Protein AF-V4ASG9-F1 (afdb_monomer_lite)

Organism: Lottia gigantea (NCBI:txid225164)

Structure (mmCIF, N/CA/C/O backbone):
data_AF-V4ASG9-F1
#
_entry.id   AF-V4ASG9-F1
#
loop_
_atom_site.group_PDB
_atom_site.id
_atom_site.type_symbol
_atom_site.label_atom_id
_atom_site.label_alt_id
_atom_site.label_comp_id
_atom_site.label_asym_id
_atom_site.label_entity_id
_atom_site.label_seq_id
_atom_site.pdbx_PDB_ins_code
_atom_site.Cartn_x
_atom_site.Cartn_y
_atom_site.Cartn_z
_atom_site.occupancy
_atom_site.B_iso_or_equiv
_atom_site.auth_seq_id
_atom_site.auth_comp_id
_atom_site.auth_asym_id
_atom_site.auth_atom_id
_atom_site.pdbx_PDB_model_num
ATOM 1 N N . ARG A 1 1 ? 18.554 0.288 -9.897 1.00 58.31 1 ARG A N 1
ATOM 2 C CA . ARG A 1 1 ? 19.518 -0.441 -9.023 1.00 58.31 1 ARG A CA 1
ATOM 3 C C . ARG A 1 1 ? 18.843 -1.152 -7.843 1.00 58.31 1 ARG A C 1
ATOM 5 O O . ARG A 1 1 ? 19.072 -2.338 -7.706 1.00 58.31 1 ARG A O 1
ATOM 12 N N . ASN A 1 2 ? 18.015 -0.491 -7.020 1.00 84.75 2 ASN A N 1
ATOM 13 C CA . ASN A 1 2 ? 17.352 -1.141 -5.870 1.00 84.75 2 ASN A CA 1
ATOM 14 C C . ASN A 1 2 ? 16.315 -2.218 -6.289 1.00 84.75 2 ASN A C 1
ATOM 16 O O . ASN A 1 2 ? 16.311 -3.306 -5.723 1.00 84.75 2 ASN A O 1
ATOM 20 N N . LEU A 1 3 ? 15.540 -1.966 -7.356 1.00 89.62 3 LEU A N 1
ATOM 21 C CA . LEU A 1 3 ? 14.526 -2.897 -7.883 1.00 89.62 3 LEU A CA 1
ATOM 22 C C . LEU A 1 3 ? 15.069 -4.309 -8.165 1.00 89.62 3 LEU A C 1
ATOM 24 O O . LEU A 1 3 ? 14.510 -5.276 -7.663 1.00 89.62 3 LEU A O 1
ATOM 28 N N . PHE A 1 4 ? 16.180 -4.422 -8.905 1.00 92.75 4 PHE A N 1
ATOM 29 C CA . PHE A 1 4 ? 16.791 -5.713 -9.251 1.00 92.75 4 PHE A CA 1
ATOM 30 C C . PHE A 1 4 ? 17.085 -6.569 -8.013 1.00 92.75 4 PHE A C 1
ATOM 32 O O . PHE A 1 4 ? 16.718 -7.738 -7.971 1.00 92.75 4 PHE A O 1
ATOM 39 N N . PHE A 1 5 ? 17.711 -5.980 -6.988 1.00 91.81 5 PHE A N 1
ATOM 40 C CA . PHE A 1 5 ? 18.056 -6.715 -5.771 1.00 91.81 5 PHE A CA 1
ATOM 41 C C . PHE A 1 5 ? 16.807 -7.158 -5.007 1.00 91.81 5 PHE A C 1
ATOM 43 O O . PHE A 1 5 ? 16.760 -8.300 -4.560 1.00 91.81 5 PHE A O 1
ATOM 50 N N . ARG A 1 6 ? 15.778 -6.304 -4.913 1.00 92.44 6 ARG A N 1
ATOM 51 C CA . ARG A 1 6 ? 14.501 -6.663 -4.273 1.00 92.44 6 ARG A CA 1
ATOM 52 C C . ARG A 1 6 ? 13.807 -7.818 -4.978 1.00 92.44 6 ARG A C 1
ATOM 54 O O . ARG A 1 6 ? 13.429 -8.782 -4.321 1.00 92.44 6 ARG A O 1
ATOM 61 N N . VAL A 1 7 ? 13.697 -7.741 -6.303 1.00 94.44 7 VAL A N 1
ATOM 62 C CA . VAL A 1 7 ? 13.113 -8.808 -7.123 1.00 94.44 7 VAL A CA 1
ATOM 63 C C . VAL A 1 7 ? 13.909 -10.097 -6.954 1.00 94.44 7 VAL A C 1
ATOM 65 O O . VAL A 1 7 ? 13.324 -11.113 -6.604 1.00 94.44 7 VAL A O 1
ATOM 68 N N . SER A 1 8 ? 15.236 -10.048 -7.107 1.00 93.50 8 SER A N 1
ATOM 69 C CA . SER A 1 8 ? 16.104 -11.221 -6.960 1.00 93.50 8 SER A CA 1
ATOM 70 C C . SER A 1 8 ? 16.001 -11.871 -5.581 1.00 93.50 8 SER A C 1
ATOM 72 O O . SER A 1 8 ? 16.079 -13.089 -5.483 1.00 93.50 8 SER A O 1
ATOM 74 N N . HIS A 1 9 ? 15.874 -11.086 -4.513 1.00 92.31 9 HIS A N 1
ATOM 75 C CA . HIS A 1 9 ? 15.770 -11.632 -3.164 1.00 92.31 9 HIS A CA 1
ATOM 76 C C . HIS A 1 9 ? 14.427 -12.325 -2.942 1.00 92.31 9 HIS A C 1
ATOM 78 O O . HIS A 1 9 ? 14.388 -13.457 -2.474 1.00 92.31 9 HIS A O 1
ATOM 84 N N . LEU A 1 10 ? 13.328 -11.682 -3.338 1.00 94.06 10 LEU A N 1
ATOM 85 C CA . LEU A 1 10 ? 11.989 -12.258 -3.222 1.00 94.06 10 LEU A CA 1
ATOM 86 C C . LEU A 1 10 ? 11.842 -13.531 -4.069 1.00 94.06 10 LEU A C 1
ATOM 88 O O . LEU A 1 10 ? 11.297 -14.523 -3.592 1.00 94.06 10 LEU A O 1
ATOM 92 N N . THR A 1 11 ? 12.389 -13.552 -5.287 1.00 94.56 11 THR A N 1
ATOM 93 C CA . THR A 1 11 ? 12.350 -14.753 -6.134 1.00 94.56 11 THR A CA 1
ATOM 94 C C . THR A 1 11 ? 13.228 -15.881 -5.593 1.00 94.56 11 THR A C 1
ATOM 96 O O . THR A 1 11 ? 12.824 -17.039 -5.667 1.00 94.56 11 THR A O 1
ATOM 99 N N . GLN A 1 12 ? 14.380 -15.576 -4.981 1.00 92.94 12 GLN A N 1
ATOM 100 C CA . GLN A 1 12 ? 15.202 -16.567 -4.266 1.00 92.94 12 GLN A CA 1
ATOM 101 C C . GLN A 1 12 ? 14.476 -17.177 -3.060 1.00 92.94 12 GLN A C 1
ATOM 103 O O . GLN A 1 12 ? 14.711 -18.339 -2.738 1.00 92.94 12 GLN A O 1
ATOM 108 N N . LEU A 1 13 ? 13.573 -16.425 -2.426 1.00 92.38 13 LEU A N 1
ATOM 109 C CA . LEU A 1 13 ? 12.684 -16.922 -1.371 1.00 92.38 13 LEU A CA 1
ATOM 110 C C . LEU A 1 13 ? 11.477 -17.712 -1.915 1.00 92.38 13 LEU A C 1
ATOM 112 O O . LEU A 1 13 ? 10.643 -18.165 -1.137 1.00 92.38 13 LEU A O 1
ATOM 116 N N . GLY A 1 14 ? 11.362 -17.886 -3.237 1.00 94.56 14 GLY A N 1
ATOM 117 C CA . GLY A 1 14 ? 10.255 -18.602 -3.876 1.00 94.56 14 GLY A CA 1
ATOM 118 C C . GLY A 1 14 ? 8.974 -17.779 -4.036 1.00 94.56 14 GLY A C 1
ATOM 119 O O . GLY A 1 14 ? 7.943 -18.332 -4.423 1.00 94.56 14 GLY A O 1
ATOM 120 N N . VAL A 1 15 ? 9.018 -16.468 -3.775 1.00 95.50 15 VAL A N 1
ATOM 121 C CA . VAL A 1 15 ? 7.867 -15.575 -3.953 1.00 95.50 15 VAL A CA 1
ATOM 122 C C . VAL A 1 15 ? 7.622 -15.350 -5.443 1.00 95.50 15 VAL A C 1
ATOM 124 O O 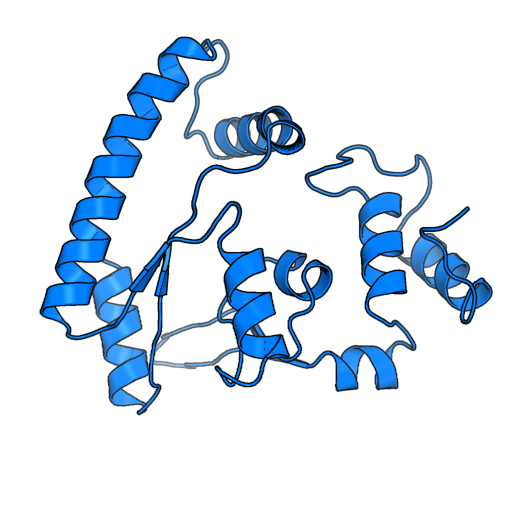. VAL A 1 15 ? 8.516 -14.940 -6.187 1.00 95.50 15 VAL A O 1
ATOM 127 N N . LYS A 1 16 ? 6.384 -15.585 -5.882 1.00 96.81 16 LYS A N 1
ATOM 128 C CA . LYS A 1 16 ? 5.933 -15.269 -7.241 1.00 96.81 16 LYS A CA 1
ATOM 129 C C . LYS A 1 16 ? 5.448 -13.826 -7.275 1.00 96.81 16 LYS A C 1
ATOM 131 O O . LYS A 1 16 ? 4.526 -13.467 -6.552 1.00 96.81 16 LYS A O 1
ATOM 136 N N . LEU A 1 17 ? 6.085 -13.003 -8.099 1.00 97.12 17 LEU A N 1
ATOM 137 C CA . LEU A 1 17 ? 5.809 -11.571 -8.165 1.00 97.12 17 LEU A CA 1
ATOM 138 C C . LEU A 1 17 ? 4.961 -11.236 -9.388 1.00 97.12 17 LEU A C 1
ATOM 140 O O . LEU A 1 17 ? 5.190 -11.766 -10.471 1.00 97.12 17 LEU A O 1
ATOM 144 N N . VAL A 1 18 ? 4.044 -10.291 -9.208 1.00 96.94 18 VAL A N 1
ATOM 145 C CA . VAL A 1 18 ? 3.417 -9.529 -10.286 1.00 96.94 18 VAL A CA 1
ATOM 146 C C . VAL A 1 18 ? 3.539 -8.052 -9.938 1.00 96.94 18 VAL A C 1
ATOM 148 O O . VAL A 1 18 ? 3.214 -7.643 -8.825 1.00 96.94 18 VAL A O 1
ATOM 151 N N . PHE A 1 19 ? 4.057 -7.253 -10.866 1.00 96.62 19 PHE A N 1
ATOM 152 C CA . PHE A 1 19 ? 4.169 -5.810 -10.676 1.00 96.62 19 PHE A CA 1
ATOM 153 C C . PHE A 1 19 ? 2.946 -5.101 -11.243 1.00 96.62 19 PHE A C 1
ATOM 155 O O . PHE A 1 19 ? 2.479 -5.413 -12.336 1.00 96.62 19 PHE A O 1
ATOM 162 N N . VAL A 1 20 ? 2.458 -4.100 -10.522 1.00 95.31 20 VAL A N 1
ATOM 163 C CA . VAL A 1 20 ? 1.439 -3.184 -11.027 1.00 95.31 20 VAL A CA 1
ATOM 164 C C . VAL A 1 20 ? 2.099 -1.842 -11.291 1.00 95.31 20 VAL A C 1
ATOM 166 O O . VAL A 1 20 ? 2.676 -1.227 -10.397 1.00 95.31 20 VAL A O 1
ATOM 169 N N . ILE A 1 21 ? 2.019 -1.398 -12.537 1.00 91.62 21 ILE A N 1
ATOM 170 C CA . ILE A 1 21 ? 2.472 -0.087 -12.972 1.00 91.62 21 ILE A CA 1
ATOM 171 C C . ILE A 1 21 ? 1.310 0.888 -12.823 1.00 91.62 21 ILE A C 1
ATOM 173 O O . ILE A 1 21 ? 0.202 0.627 -13.302 1.00 91.62 21 ILE A O 1
ATOM 177 N N . GLU A 1 22 ? 1.582 2.005 -12.153 1.00 86.00 22 GLU A N 1
ATOM 178 C CA . GLU A 1 22 ? 0.625 3.092 -11.970 1.00 86.00 22 GLU A CA 1
ATOM 179 C C . GLU A 1 22 ? 0.169 3.642 -13.329 1.00 86.00 22 GLU A C 1
ATOM 181 O O . GLU A 1 22 ? 0.978 3.887 -14.231 1.00 86.00 22 GLU A O 1
ATOM 186 N N . GLY A 1 23 ? -1.142 3.810 -13.474 1.00 83.00 23 GLY A N 1
ATOM 187 C CA . GLY A 1 23 ? -1.769 4.438 -14.626 1.00 83.00 23 GLY A CA 1
ATOM 188 C C . GLY A 1 23 ? -1.922 5.946 -14.444 1.00 83.00 23 GLY A C 1
ATOM 189 O O . GLY A 1 23 ? -1.137 6.620 -13.775 1.00 83.00 23 GLY A O 1
ATOM 190 N N . GLU A 1 24 ? -2.954 6.517 -15.063 1.00 75.88 24 GLU A N 1
ATOM 191 C CA . GLU A 1 24 ? -3.265 7.931 -14.874 1.00 75.88 24 GLU A CA 1
ATOM 192 C C . GLU A 1 24 ? -4.096 8.142 -13.604 1.00 75.88 24 GLU A C 1
ATOM 194 O O . GLU A 1 24 ? -5.271 7.786 -13.552 1.00 75.88 24 GLU A O 1
ATOM 199 N N . ALA A 1 25 ? -3.469 8.717 -12.574 1.00 69.56 25 ALA A N 1
ATOM 200 C CA . ALA A 1 25 ? -4.131 9.042 -11.314 1.00 69.56 25 ALA A CA 1
ATOM 201 C C . ALA A 1 25 ? -5.322 10.016 -11.496 1.00 69.56 25 ALA A C 1
ATOM 203 O O . ALA A 1 25 ? -5.233 10.917 -12.343 1.00 69.56 25 ALA A O 1
ATOM 204 N N . PRO A 1 26 ? -6.386 9.897 -10.672 1.00 71.94 26 PRO A N 1
ATOM 205 C CA . PRO A 1 26 ? -7.569 10.757 -10.743 1.00 71.94 26 PRO A CA 1
ATOM 206 C C . PRO A 1 26 ? -7.252 12.250 -10.594 1.00 71.94 26 PRO A C 1
ATOM 208 O O . PRO A 1 26 ? -6.386 12.636 -9.804 1.00 71.94 26 PRO A O 1
ATOM 211 N N . GLU A 1 27 ? -8.014 13.105 -11.286 1.00 70.88 27 GLU A N 1
ATOM 212 C CA . GLU A 1 27 ? -7.797 14.564 -11.280 1.00 70.88 27 GLU A CA 1
ATOM 213 C C . GLU A 1 27 ? -7.855 15.165 -9.868 1.00 70.88 27 GLU A C 1
ATOM 215 O O . GLU A 1 27 ? -7.052 16.029 -9.516 1.00 70.88 27 GLU A O 1
ATOM 220 N N . LEU A 1 28 ? -8.757 14.635 -9.035 1.00 71.75 28 LEU A N 1
ATOM 221 C CA . LEU A 1 28 ? -8.977 15.043 -7.644 1.00 71.75 28 LEU A CA 1
ATOM 222 C C . LEU A 1 28 ? -7.710 14.951 -6.776 1.00 71.75 28 LEU A C 1
ATOM 224 O O . LEU A 1 28 ? -7.594 15.677 -5.794 1.00 71.75 28 LEU A O 1
ATOM 228 N N . LYS A 1 29 ? -6.748 14.094 -7.143 1.00 71.44 29 LYS A N 1
ATOM 229 C CA . LYS A 1 29 ? -5.526 13.840 -6.365 1.00 71.44 29 LYS A CA 1
ATOM 230 C C . LYS A 1 29 ? -4.330 14.683 -6.821 1.00 71.44 29 LYS A C 1
ATOM 232 O O . LYS A 1 29 ? -3.291 14.710 -6.155 1.00 71.44 29 LYS A O 1
ATOM 237 N N . TRP A 1 30 ? -4.434 15.384 -7.955 1.00 69.81 30 TRP A N 1
ATOM 238 C CA . TRP A 1 30 ? -3.289 16.079 -8.552 1.00 69.81 30 TRP A CA 1
ATOM 239 C C . TRP A 1 30 ? -2.678 17.142 -7.640 1.00 69.81 30 TRP A C 1
ATOM 241 O O . TRP A 1 30 ? -1.451 17.220 -7.550 1.00 69.81 30 TRP A O 1
ATOM 251 N N . GLU A 1 31 ? -3.496 17.939 -6.952 1.00 68.75 31 GLU A N 1
ATOM 252 C CA . GLU A 1 31 ? -2.994 18.997 -6.068 1.00 68.75 31 GLU A CA 1
ATOM 253 C C . GLU A 1 31 ? -2.216 18.452 -4.866 1.00 68.75 31 GLU A C 1
ATOM 255 O O . GLU A 1 31 ? -1.185 19.012 -4.485 1.00 68.75 31 GLU A O 1
ATOM 260 N N . GLU A 1 32 ? -2.674 17.352 -4.273 1.00 70.88 32 GLU A N 1
ATOM 261 C CA . GLU A 1 32 ? -2.025 16.785 -3.092 1.00 70.88 32 GLU A CA 1
ATOM 262 C C . GLU A 1 32 ? -0.741 16.039 -3.465 1.00 70.88 32 GLU A C 1
ATOM 264 O O . GLU A 1 32 ? 0.315 16.269 -2.866 1.00 70.88 32 GLU A O 1
ATOM 269 N N . MET A 1 33 ? -0.765 15.250 -4.546 1.00 67.38 33 MET A N 1
ATOM 270 C CA . MET A 1 33 ? 0.458 14.660 -5.106 1.00 67.38 33 MET A CA 1
ATOM 271 C C . MET A 1 33 ? 1.503 15.726 -5.440 1.00 67.38 33 MET A C 1
ATOM 273 O O . MET A 1 33 ? 2.704 15.512 -5.259 1.00 67.38 33 MET A O 1
ATOM 277 N N . TRP A 1 34 ? 1.053 16.886 -5.913 1.00 69.81 34 TRP A N 1
ATOM 278 C CA . TRP A 1 34 ? 1.908 18.022 -6.207 1.00 69.81 34 TRP A CA 1
ATOM 279 C C . TRP A 1 34 ? 2.573 18.596 -4.956 1.00 69.81 34 TRP A C 1
ATOM 281 O O . TRP A 1 34 ? 3.799 18.749 -4.939 1.00 69.81 34 TRP A O 1
ATOM 291 N N . ARG A 1 35 ? 1.804 18.857 -3.889 1.00 70.94 35 ARG A N 1
ATOM 292 C CA . ARG A 1 35 ? 2.359 19.314 -2.603 1.00 70.94 35 ARG A CA 1
ATOM 293 C C . ARG A 1 35 ? 3.378 18.319 -2.054 1.00 70.94 35 ARG A C 1
ATOM 295 O O . ARG A 1 35 ? 4.471 18.722 -1.657 1.00 70.94 35 ARG A O 1
ATOM 302 N N . ARG A 1 36 ? 3.081 17.018 -2.115 1.00 68.75 36 ARG A N 1
ATOM 303 C CA . ARG A 1 36 ? 3.995 15.953 -1.668 1.00 68.75 36 ARG A CA 1
ATOM 304 C C . ARG A 1 36 ? 5.282 15.903 -2.486 1.00 68.75 36 ARG A C 1
ATOM 306 O O . ARG A 1 36 ? 6.368 15.782 -1.921 1.00 68.75 36 ARG A O 1
ATOM 313 N N . GLN A 1 37 ? 5.200 16.037 -3.809 1.00 66.44 37 GLN A N 1
ATOM 314 C CA . GLN A 1 37 ? 6.387 16.081 -4.670 1.00 66.44 37 GLN A CA 1
ATOM 315 C C . GLN A 1 37 ? 7.241 17.337 -4.440 1.00 66.44 37 GLN A C 1
ATOM 317 O O . GLN A 1 37 ? 8.466 17.262 -4.564 1.00 66.44 37 GLN A O 1
ATOM 322 N N . GLN A 1 38 ? 6.629 18.469 -4.077 1.00 65.94 38 GLN A N 1
ATOM 323 C CA . GLN A 1 38 ? 7.367 19.658 -3.640 1.00 65.94 38 GLN A CA 1
ATOM 324 C C . GLN A 1 38 ? 8.067 19.435 -2.299 1.00 65.94 38 GLN A C 1
ATOM 326 O O . GLN A 1 38 ? 9.254 19.729 -2.186 1.00 65.94 38 GLN A O 1
ATOM 331 N N . ALA A 1 39 ? 7.375 18.852 -1.315 1.00 63.75 39 ALA A N 1
ATOM 332 C CA . ALA A 1 39 ? 7.956 18.520 -0.013 1.00 63.75 39 ALA A CA 1
ATOM 333 C C . ALA A 1 39 ? 9.129 17.528 -0.134 1.00 63.75 39 ALA A C 1
ATOM 335 O O . ALA A 1 39 ? 10.125 17.648 0.575 1.00 63.75 39 ALA A O 1
ATOM 336 N N . ARG A 1 40 ? 9.056 16.592 -1.092 1.00 62.91 40 ARG A N 1
ATOM 337 C CA . ARG A 1 40 ? 10.147 15.661 -1.441 1.00 62.91 40 ARG A CA 1
ATOM 338 C C . ARG A 1 40 ? 11.266 16.303 -2.280 1.00 62.91 40 ARG A C 1
ATOM 340 O O . ARG A 1 40 ? 12.207 15.613 -2.658 1.00 62.91 40 ARG A O 1
ATOM 347 N N . GLY A 1 41 ? 11.167 17.590 -2.625 1.00 59.56 41 GLY A N 1
ATOM 348 C CA . GLY A 1 41 ? 12.157 18.318 -3.430 1.00 59.56 41 GLY A CA 1
ATOM 349 C C . GLY A 1 41 ? 12.219 17.912 -4.910 1.00 59.56 41 GLY A C 1
ATOM 350 O O . GLY A 1 41 ? 13.080 18.387 -5.651 1.00 59.56 41 GLY A O 1
ATOM 351 N N . ILE A 1 42 ? 11.301 17.057 -5.371 1.00 61.00 42 ILE A N 1
ATOM 352 C CA . ILE A 1 42 ? 11.223 16.573 -6.760 1.00 61.00 42 ILE A CA 1
ATOM 353 C C . ILE A 1 42 ? 10.736 17.702 -7.687 1.00 61.00 42 ILE A C 1
ATOM 355 O O . ILE A 1 42 ? 11.146 17.818 -8.853 1.00 61.00 42 ILE A O 1
ATOM 359 N N . VAL A 1 43 ? 9.887 18.580 -7.154 1.00 58.75 43 VAL A N 1
ATOM 360 C CA . VAL A 1 43 ? 9.305 19.737 -7.837 1.00 58.75 43 VAL A CA 1
ATOM 361 C C . VAL A 1 43 ? 9.736 21.016 -7.120 1.00 58.75 43 VAL A C 1
ATOM 363 O O . VAL A 1 43 ? 9.589 21.132 -5.910 1.00 58.75 43 VAL A O 1
ATOM 366 N N . LYS A 1 44 ? 10.260 22.001 -7.864 1.00 60.97 44 LYS A N 1
ATOM 367 C CA . LYS A 1 44 ? 10.654 23.296 -7.289 1.00 60.97 44 LYS A CA 1
ATOM 368 C C . LYS A 1 44 ? 9.424 24.196 -7.065 1.00 60.97 44 LYS A C 1
ATOM 370 O O . LYS A 1 44 ? 8.508 24.156 -7.898 1.00 60.97 44 LYS A O 1
ATOM 375 N N . PRO A 1 45 ? 9.419 25.056 -6.028 1.00 53.03 45 PRO A N 1
ATOM 376 C CA . PRO A 1 45 ? 8.388 26.080 -5.859 1.00 53.03 45 PRO A CA 1
ATOM 377 C C . PRO A 1 45 ? 8.312 26.968 -7.113 1.00 53.03 45 PRO A C 1
ATOM 379 O O . PRO A 1 45 ? 9.342 27.428 -7.602 1.00 53.03 45 PRO A O 1
ATOM 382 N N . GLY A 1 46 ? 7.113 27.163 -7.672 1.00 57.81 46 GLY A N 1
ATOM 383 C CA . GLY A 1 46 ? 6.893 27.976 -8.882 1.00 57.81 46 GLY A CA 1
ATOM 384 C C . GLY A 1 46 ? 6.915 27.220 -10.220 1.00 57.81 46 GLY A C 1
ATOM 385 O O . GLY A 1 46 ? 6.786 27.834 -11.278 1.00 57.81 46 GLY A O 1
ATOM 386 N N . THR A 1 47 ? 7.045 25.890 -10.214 1.00 56.47 47 THR A N 1
ATOM 387 C CA . THR A 1 47 ? 6.951 25.087 -11.446 1.00 56.47 47 THR A CA 1
ATOM 388 C C . THR A 1 47 ? 5.487 25.038 -11.929 1.00 56.47 47 THR A C 1
ATOM 390 O O . THR A 1 47 ? 4.610 24.636 -11.179 1.00 56.47 47 THR A O 1
ATOM 393 N N . THR A 1 48 ? 5.176 25.446 -13.163 1.00 54.66 48 THR A N 1
ATOM 394 C CA . THR A 1 48 ? 3.793 25.412 -13.694 1.00 54.66 48 THR A CA 1
ATOM 395 C C . THR A 1 48 ? 3.361 23.998 -14.108 1.00 54.66 48 THR A C 1
ATOM 397 O O . THR A 1 48 ? 4.197 23.202 -14.536 1.00 54.66 48 THR A O 1
ATOM 400 N N . PHE A 1 49 ? 2.053 23.695 -14.078 1.00 52.00 49 PHE A N 1
ATOM 401 C CA . PHE A 1 49 ? 1.460 22.392 -14.462 1.00 52.00 49 PHE A CA 1
ATOM 402 C C . PHE A 1 49 ? 1.968 21.859 -15.828 1.00 52.00 49 PHE A C 1
ATOM 404 O O . PHE A 1 49 ? 2.196 20.664 -16.017 1.00 52.00 49 PHE A O 1
ATOM 411 N N . ARG A 1 50 ? 2.257 22.762 -16.780 1.00 46.56 50 ARG A N 1
ATOM 412 C CA . ARG A 1 50 ? 2.846 22.449 -18.101 1.00 46.56 50 ARG A CA 1
ATOM 413 C C . ARG A 1 50 ? 4.270 21.876 -18.034 1.00 46.56 50 ARG A C 1
ATOM 415 O O . ARG A 1 50 ? 4.615 21.016 -18.839 1.00 46.56 50 ARG A O 1
ATOM 422 N N . HIS A 1 51 ? 5.091 22.314 -17.081 1.00 48.22 51 HIS A N 1
ATOM 423 C CA . HIS A 1 51 ? 6.443 21.782 -16.870 1.00 48.22 51 HIS A CA 1
ATOM 424 C C . HIS A 1 51 ? 6.432 20.377 -16.244 1.00 48.22 51 HIS A C 1
ATOM 426 O O . HIS A 1 51 ? 7.381 19.613 -16.417 1.00 48.22 51 HIS A O 1
ATOM 432 N N . VAL A 1 52 ? 5.338 20.009 -15.573 1.00 49.56 52 VAL A N 1
ATOM 433 C CA . VAL A 1 52 ? 5.128 18.698 -14.936 1.00 49.56 52 VAL A CA 1
ATOM 434 C C . VAL A 1 52 ? 4.867 17.616 -15.970 1.00 49.56 52 VAL A C 1
ATOM 436 O O . VAL A 1 52 ? 5.492 16.562 -15.901 1.00 49.56 52 VAL A O 1
ATOM 439 N N . LYS A 1 53 ? 4.059 17.905 -17.005 1.00 48.06 53 LYS A N 1
ATOM 440 C CA . LYS A 1 53 ? 3.912 17.016 -18.175 1.00 48.06 53 LYS A CA 1
ATOM 441 C C . LYS A 1 53 ? 5.270 16.665 -18.799 1.00 48.06 53 LYS A C 1
ATOM 443 O O . LYS A 1 53 ? 5.481 15.529 -19.206 1.00 48.06 53 LYS A O 1
ATOM 448 N N . ARG A 1 54 ? 6.216 17.612 -18.801 1.00 44.25 54 ARG A N 1
ATOM 449 C CA . ARG A 1 54 ? 7.581 17.419 -19.320 1.00 44.25 54 ARG A CA 1
ATOM 450 C C . ARG A 1 54 ? 8.516 16.662 -18.365 1.00 44.25 54 ARG A C 1
ATOM 452 O O . ARG A 1 54 ? 9.487 16.087 -18.826 1.00 44.25 54 ARG A O 1
ATOM 459 N N . LYS A 1 55 ? 8.249 16.632 -17.053 1.00 44.91 55 LYS A N 1
ATOM 460 C CA . LYS A 1 55 ? 8.965 15.766 -16.088 1.00 44.91 55 LYS A CA 1
ATOM 461 C C . LYS A 1 55 ? 8.367 14.359 -15.998 1.00 44.91 55 LYS A C 1
ATOM 463 O O . LYS A 1 55 ? 9.115 13.405 -15.795 1.00 44.91 55 LYS A O 1
ATOM 468 N N . ARG A 1 56 ? 7.060 14.211 -16.254 1.00 50.56 56 ARG A N 1
ATOM 469 C CA . ARG A 1 56 ? 6.405 12.913 -16.490 1.00 50.56 56 ARG A CA 1
ATOM 470 C C . ARG A 1 56 ? 7.114 12.130 -17.601 1.00 50.56 56 ARG A C 1
ATOM 472 O O . ARG A 1 56 ? 7.181 10.916 -17.504 1.00 50.56 56 ARG A O 1
ATOM 479 N N . SER A 1 57 ? 7.721 12.797 -18.592 1.00 50.06 57 SER A N 1
ATOM 480 C CA . SER A 1 57 ? 8.496 12.113 -19.639 1.00 50.06 57 SER A CA 1
ATOM 481 C C . SER A 1 57 ? 9.812 11.496 -19.137 1.00 50.06 57 SER A C 1
ATOM 483 O O . SER A 1 57 ? 10.183 10.436 -19.616 1.00 50.06 57 SER A O 1
ATOM 485 N N . GLN A 1 58 ? 10.502 12.098 -18.155 1.00 50.34 58 GLN A N 1
ATOM 486 C CA . GLN A 1 58 ? 11.691 11.491 -17.526 1.00 50.34 58 GLN A CA 1
ATOM 487 C C . GLN A 1 58 ? 11.318 10.348 -16.574 1.00 50.34 58 GLN A C 1
ATOM 489 O O . GLN A 1 58 ? 11.991 9.320 -16.553 1.00 50.34 58 GLN A O 1
ATOM 494 N N . PHE A 1 59 ? 10.226 10.500 -15.816 1.00 60.31 59 PHE A N 1
ATOM 495 C CA . PHE A 1 59 ? 9.669 9.407 -15.013 1.00 60.31 59 PHE A CA 1
ATOM 496 C C . PHE A 1 59 ? 9.204 8.245 -15.901 1.00 60.31 59 PHE A C 1
ATOM 498 O O . PHE A 1 59 ? 9.467 7.090 -15.590 1.00 60.31 59 PHE A O 1
ATOM 505 N N . SER A 1 60 ? 8.616 8.555 -17.058 1.00 65.62 60 SER A N 1
ATOM 506 C CA . SER A 1 60 ? 8.228 7.577 -18.074 1.00 65.62 60 SER A CA 1
ATOM 507 C C . SER A 1 60 ? 9.425 6.815 -18.647 1.00 65.62 60 SER A C 1
ATOM 509 O O . SER A 1 60 ? 9.300 5.613 -18.859 1.00 65.62 60 SER A O 1
ATOM 511 N N . SER A 1 61 ? 10.586 7.454 -18.843 1.00 73.06 61 SER A N 1
ATOM 512 C CA . SER A 1 61 ? 11.812 6.751 -19.254 1.00 73.06 61 SER A CA 1
ATOM 513 C C . SER A 1 61 ? 12.298 5.765 -18.187 1.00 73.06 61 SER A C 1
ATOM 515 O O . SER A 1 61 ? 12.549 4.610 -18.509 1.00 73.06 61 SER A O 1
ATOM 517 N N . CYS A 1 62 ? 12.347 6.179 -16.916 1.00 79.94 62 CYS A N 1
ATOM 518 C CA . CYS A 1 62 ? 12.734 5.298 -15.806 1.00 79.94 62 CYS A CA 1
ATOM 519 C C . CYS A 1 62 ? 11.750 4.129 -15.625 1.00 79.94 62 CYS A C 1
ATOM 521 O O . CYS A 1 62 ? 12.166 2.985 -15.469 1.00 79.94 62 CYS A O 1
ATOM 523 N N . LEU A 1 63 ? 10.440 4.393 -15.701 1.00 83.38 63 LEU A N 1
ATOM 524 C CA . LEU A 1 63 ? 9.418 3.345 -15.663 1.00 83.38 63 LEU A CA 1
ATOM 525 C C . LEU A 1 63 ? 9.579 2.349 -16.810 1.00 83.38 63 LEU A C 1
ATOM 527 O O . LEU A 1 63 ? 9.428 1.151 -16.590 1.00 83.38 63 LEU A O 1
ATOM 531 N N . LYS A 1 64 ? 9.912 2.830 -18.013 1.00 86.44 64 LYS A N 1
ATOM 532 C CA . LYS A 1 64 ? 10.159 1.967 -19.167 1.00 86.44 64 LYS A CA 1
ATOM 533 C C . LYS A 1 64 ? 11.372 1.064 -18.939 1.00 86.44 64 LYS A C 1
ATOM 535 O O . LYS A 1 64 ? 11.247 -0.139 -19.116 1.00 86.44 64 LYS A O 1
ATOM 540 N N . GLU A 1 65 ? 12.488 1.612 -18.457 1.00 89.94 65 GLU A N 1
ATOM 541 C CA . GLU A 1 65 ? 13.673 0.824 -18.076 1.00 89.94 65 GLU A CA 1
ATOM 542 C C . GLU A 1 65 ? 13.354 -0.202 -16.972 1.00 89.94 65 GLU A C 1
ATOM 544 O O . GLU A 1 65 ? 13.866 -1.321 -16.983 1.00 89.94 65 GLU A O 1
ATOM 549 N N . CYS A 1 66 ? 12.490 0.150 -16.012 1.00 90.81 66 CYS A N 1
ATOM 550 C CA . CYS A 1 66 ? 12.020 -0.787 -14.995 1.00 90.81 66 CYS A CA 1
ATOM 551 C C . CYS A 1 66 ? 11.168 -1.914 -15.588 1.00 90.81 66 CYS A C 1
ATOM 553 O O . CYS A 1 66 ? 11.366 -3.058 -15.193 1.00 90.81 66 CYS A O 1
ATOM 555 N N . CYS A 1 67 ? 10.257 -1.619 -16.519 1.00 92.25 67 CYS A N 1
ATOM 556 C CA . CYS A 1 67 ? 9.455 -2.641 -17.197 1.00 92.25 67 CYS A CA 1
ATOM 557 C C . CYS A 1 67 ? 10.345 -3.568 -18.035 1.00 92.25 67 CYS A C 1
ATOM 559 O O . CYS A 1 67 ? 10.275 -4.778 -17.869 1.00 92.25 67 CYS A O 1
ATOM 561 N N . GLU A 1 68 ? 11.277 -3.010 -18.815 1.00 94.12 68 GLU A N 1
ATOM 562 C CA . GLU A 1 68 ? 12.254 -3.789 -19.588 1.00 94.12 68 GLU A CA 1
ATOM 563 C C . GLU A 1 68 ? 13.087 -4.714 -18.682 1.00 94.12 68 GLU A C 1
ATOM 565 O O . GLU A 1 68 ? 13.331 -5.871 -19.015 1.00 94.12 68 GLU A O 1
ATOM 570 N N . LEU A 1 69 ? 13.496 -4.242 -17.499 1.00 94.25 69 LEU A N 1
ATOM 571 C CA . LEU A 1 69 ? 14.178 -5.085 -16.518 1.00 94.25 69 LEU A CA 1
ATOM 572 C C . LEU A 1 69 ? 13.286 -6.229 -16.011 1.00 94.25 69 LEU A C 1
ATOM 574 O O . LEU A 1 69 ? 13.781 -7.341 -15.836 1.00 94.25 69 LEU A O 1
ATOM 578 N N . LEU A 1 70 ? 12.006 -5.967 -15.736 1.00 95.50 70 LEU A N 1
ATOM 579 C CA . LEU A 1 70 ? 11.061 -6.994 -15.288 1.00 95.50 70 LEU A CA 1
ATOM 580 C C . LEU A 1 70 ? 10.841 -8.052 -16.376 1.00 95.50 70 LEU A C 1
ATOM 582 O O . LEU A 1 70 ? 10.907 -9.241 -16.064 1.00 95.50 70 LEU A O 1
ATOM 586 N N . ASP A 1 71 ? 10.703 -7.631 -17.635 1.00 95.81 71 ASP A N 1
ATOM 587 C CA . ASP A 1 71 ? 10.606 -8.522 -18.795 1.00 95.81 71 ASP A CA 1
ATOM 588 C C . ASP A 1 71 ? 11.839 -9.430 -18.909 1.00 95.81 71 ASP A C 1
ATOM 590 O O . ASP A 1 71 ? 11.713 -10.648 -19.042 1.00 95.81 71 ASP A O 1
ATOM 594 N N . LEU A 1 72 ? 13.045 -8.862 -18.778 1.00 95.44 72 LEU A N 1
ATOM 595 C CA . LEU A 1 72 ? 14.304 -9.620 -18.804 1.00 95.44 72 LEU A CA 1
ATOM 596 C C . LEU A 1 72 ? 14.442 -10.608 -17.636 1.00 95.44 72 LEU A C 1
ATOM 598 O O . LEU A 1 72 ? 15.115 -11.629 -17.769 1.00 95.44 72 LEU A O 1
ATOM 602 N N . LEU A 1 73 ? 13.821 -10.311 -16.493 1.00 94.69 73 LEU A N 1
ATOM 603 C CA . LEU A 1 73 ? 13.778 -11.192 -15.324 1.00 94.69 73 LEU A CA 1
ATOM 604 C C . LEU A 1 73 ? 12.638 -12.221 -15.390 1.00 94.69 73 LEU A C 1
ATOM 606 O O . LEU A 1 73 ? 12.541 -13.063 -14.497 1.00 94.69 73 LEU A O 1
ATOM 610 N N . GLY A 1 74 ? 11.780 -12.163 -16.414 1.00 95.44 74 GLY A N 1
ATOM 611 C CA . GLY A 1 74 ? 10.606 -13.026 -16.544 1.00 95.44 74 GLY A CA 1
ATOM 612 C C . GLY A 1 74 ? 9.518 -12.738 -15.506 1.00 95.44 74 GLY A C 1
ATOM 613 O O . GLY A 1 74 ? 8.753 -13.638 -15.158 1.00 95.44 74 GLY A O 1
ATOM 614 N N . ILE A 1 75 ? 9.461 -11.511 -14.978 1.00 96.94 75 ILE A N 1
ATOM 615 C CA . ILE A 1 75 ? 8.475 -11.098 -13.978 1.00 96.94 75 ILE A CA 1
ATOM 616 C C . ILE A 1 75 ? 7.308 -10.395 -14.674 1.00 96.94 75 ILE A C 1
ATOM 618 O O . ILE A 1 75 ? 7.521 -9.356 -15.299 1.00 96.94 75 ILE A O 1
ATOM 622 N N . PRO A 1 76 ? 6.069 -10.902 -14.547 1.00 96.31 76 PRO A N 1
ATOM 623 C CA . PRO A 1 76 ? 4.918 -10.268 -15.166 1.00 96.31 76 PRO A CA 1
ATOM 624 C C . PRO A 1 76 ? 4.651 -8.893 -14.550 1.00 96.31 76 PRO A C 1
ATOM 626 O O . PRO A 1 76 ? 4.724 -8.706 -13.330 1.00 96.31 76 PRO A O 1
ATOM 629 N N . HIS A 1 77 ? 4.270 -7.941 -15.395 1.00 95.12 77 HIS A N 1
ATOM 630 C CA . HIS A 1 77 ? 3.770 -6.648 -14.960 1.00 95.12 77 HIS A CA 1
ATOM 631 C C . HIS A 1 77 ? 2.492 -6.268 -15.713 1.00 95.12 77 HIS A C 1
ATOM 633 O O . HIS A 1 77 ? 2.303 -6.621 -16.876 1.00 95.12 77 HIS A O 1
ATOM 639 N N . ILE A 1 78 ? 1.606 -5.533 -15.049 1.00 93.25 78 ILE A N 1
ATOM 640 C CA . ILE A 1 78 ? 0.343 -5.042 -15.609 1.00 93.25 78 ILE A CA 1
ATOM 641 C C . ILE A 1 78 ? 0.223 -3.542 -15.374 1.00 93.25 78 ILE A C 1
ATOM 643 O O . ILE A 1 78 ? 0.754 -3.022 -14.398 1.00 93.25 78 ILE A O 1
ATOM 647 N N . THR A 1 79 ? -0.492 -2.838 -16.244 1.00 89.50 79 THR A N 1
ATOM 648 C CA . THR A 1 79 ? -0.771 -1.409 -16.062 1.00 89.50 79 THR A CA 1
ATOM 649 C C . THR A 1 79 ? -2.188 -1.237 -15.536 1.00 89.50 79 THR A C 1
ATOM 651 O O . THR A 1 79 ? -3.140 -1.706 -16.157 1.00 89.50 79 THR A O 1
ATOM 654 N N . GLY A 1 80 ? -2.325 -0.592 -14.378 1.00 84.62 80 GLY A N 1
ATOM 655 C CA . GLY A 1 80 ? -3.625 -0.302 -13.778 1.00 84.62 80 GLY A CA 1
ATOM 656 C C . GLY A 1 80 ? -4.335 0.877 -14.449 1.00 84.62 80 GLY A C 1
ATOM 657 O O . GLY A 1 80 ? -3.711 1.742 -15.062 1.00 84.62 80 GLY A O 1
ATOM 658 N N . HIS A 1 81 ? -5.657 0.943 -14.287 1.00 83.75 81 HIS A N 1
ATOM 659 C CA . HIS A 1 81 ? -6.438 2.145 -14.577 1.00 83.75 81 HIS A CA 1
ATOM 660 C C . HIS A 1 81 ? -6.510 2.993 -13.301 1.00 83.75 81 HIS A C 1
ATOM 662 O O . HIS A 1 81 ? -7.333 2.727 -12.429 1.00 83.75 81 HIS A O 1
ATOM 668 N N . GLY A 1 82 ? -5.621 3.979 -13.173 1.00 86.19 82 GLY A N 1
ATOM 669 C CA . GLY A 1 82 ? -5.488 4.784 -11.958 1.00 86.19 82 GLY A CA 1
ATOM 670 C C . GLY A 1 82 ? -4.314 4.338 -11.093 1.00 86.19 82 GLY A C 1
ATOM 671 O O . GLY A 1 82 ? -3.220 4.104 -11.600 1.00 86.19 82 GLY A O 1
ATOM 672 N N . GLU A 1 83 ? -4.532 4.249 -9.787 1.00 88.50 83 GLU A N 1
ATOM 673 C CA . GLU A 1 83 ? -3.476 3.959 -8.814 1.00 88.50 83 GLU A CA 1
ATOM 674 C C . GLU A 1 83 ? -3.081 2.484 -8.797 1.00 88.50 83 GLU A C 1
ATOM 676 O O . GLU A 1 83 ? -3.917 1.591 -8.978 1.00 88.50 83 GLU A O 1
ATOM 681 N N . ALA A 1 84 ? -1.799 2.220 -8.548 1.00 92.31 84 ALA A N 1
ATOM 682 C CA . ALA A 1 84 ? -1.285 0.858 -8.495 1.00 92.31 84 ALA A CA 1
ATOM 683 C C . ALA A 1 84 ? -1.896 0.078 -7.317 1.00 92.31 84 ALA A C 1
ATOM 685 O O . ALA A 1 84 ? -2.292 -1.076 -7.475 1.00 92.31 84 ALA A O 1
ATOM 686 N N . GLU A 1 85 ? -2.060 0.731 -6.166 1.00 93.44 85 GLU A N 1
ATOM 687 C CA . GLU A 1 85 ? -2.656 0.193 -4.942 1.00 93.44 85 GLU A CA 1
ATOM 688 C C . GLU A 1 85 ? -4.086 -0.291 -5.178 1.00 93.44 85 GLU A C 1
ATOM 690 O O . GLU A 1 85 ? -4.470 -1.336 -4.655 1.00 93.44 85 GLU A O 1
ATOM 695 N N . ALA A 1 86 ? -4.857 0.423 -6.003 1.00 93.88 86 ALA A N 1
ATOM 696 C CA . ALA A 1 86 ? -6.224 0.045 -6.338 1.00 93.88 86 ALA A CA 1
ATOM 697 C C . ALA A 1 86 ? -6.273 -1.269 -7.128 1.00 93.88 86 ALA A C 1
ATOM 699 O O . ALA A 1 86 ? -7.082 -2.153 -6.834 1.00 93.88 86 ALA A O 1
ATOM 700 N N . MET A 1 87 ? -5.376 -1.430 -8.103 1.00 95.69 87 MET A N 1
ATOM 701 C CA . MET A 1 87 ? -5.288 -2.663 -8.883 1.00 95.69 87 MET A CA 1
ATOM 702 C C . MET A 1 87 ? -4.712 -3.819 -8.050 1.00 95.69 87 MET A C 1
ATOM 704 O O . MET A 1 87 ? -5.256 -4.920 -8.098 1.00 95.69 87 MET A O 1
ATOM 708 N N . CYS A 1 88 ? -3.684 -3.579 -7.228 1.00 96.56 88 CYS A N 1
ATOM 709 C CA . CYS A 1 88 ? -3.159 -4.568 -6.278 1.00 96.56 88 CYS A CA 1
ATOM 710 C C . CYS A 1 88 ? -4.254 -5.071 -5.324 1.00 96.56 88 CYS A C 1
ATOM 712 O O . CYS A 1 88 ? -4.454 -6.279 -5.186 1.00 96.56 88 CYS A O 1
ATOM 714 N N . ALA A 1 89 ? -5.004 -4.147 -4.719 1.00 97.06 89 ALA A N 1
ATOM 715 C CA . ALA A 1 89 ? -6.113 -4.460 -3.827 1.00 97.06 89 ALA A CA 1
ATOM 716 C C . ALA A 1 89 ? -7.194 -5.291 -4.525 1.00 97.06 89 ALA A C 1
ATOM 718 O O . ALA A 1 89 ? -7.668 -6.270 -3.955 1.00 97.06 89 ALA A O 1
ATOM 719 N N . SER A 1 90 ? -7.540 -4.944 -5.769 1.00 96.38 90 SER A N 1
ATOM 720 C CA . SER A 1 90 ? -8.505 -5.691 -6.582 1.00 96.38 90 SER A CA 1
ATOM 721 C C . SER A 1 90 ? -8.051 -7.132 -6.847 1.00 96.38 90 SER A C 1
ATOM 723 O O . SER A 1 90 ? -8.821 -8.068 -6.635 1.00 96.38 90 SER A O 1
ATOM 725 N N . LEU A 1 91 ? -6.784 -7.336 -7.233 1.00 97.06 91 LEU A N 1
ATOM 726 C CA . LEU A 1 91 ? -6.223 -8.677 -7.443 1.00 97.06 91 LEU A CA 1
ATOM 727 C C . LEU A 1 91 ? -6.258 -9.521 -6.166 1.00 97.06 91 LEU A C 1
ATOM 729 O O . LEU A 1 91 ? -6.600 -10.704 -6.215 1.00 97.06 91 LEU A O 1
ATOM 733 N N . ASN A 1 92 ? -5.909 -8.921 -5.028 1.00 97.94 92 ASN A N 1
ATOM 734 C CA . ASN A 1 92 ? -5.908 -9.619 -3.749 1.00 97.94 92 ASN A CA 1
ATOM 735 C C . ASN A 1 92 ? -7.334 -9.938 -3.277 1.00 97.94 92 ASN A C 1
ATOM 737 O O . ASN A 1 92 ? -7.605 -11.066 -2.879 1.00 97.94 92 ASN A O 1
ATOM 741 N N . ALA A 1 93 ? -8.272 -8.996 -3.406 1.00 96.88 93 ALA A N 1
ATOM 742 C CA . ALA A 1 93 ? -9.684 -9.216 -3.095 1.00 96.88 93 ALA A CA 1
ATOM 743 C C . ALA A 1 93 ? -10.330 -10.292 -3.989 1.00 96.88 93 ALA A C 1
ATOM 745 O O . ALA A 1 93 ? -11.208 -11.022 -3.535 1.00 96.88 93 ALA A O 1
ATOM 746 N N . ALA A 1 94 ? -9.878 -10.418 -5.241 1.00 97.00 94 ALA A N 1
ATOM 747 C CA . ALA A 1 94 ? -10.302 -11.466 -6.168 1.00 97.00 94 ALA A CA 1
ATOM 748 C C . ALA A 1 94 ? -9.632 -12.833 -5.914 1.00 97.00 94 ALA A C 1
ATOM 750 O O . ALA A 1 94 ? -9.952 -13.799 -6.606 1.00 97.00 94 ALA A O 1
ATOM 751 N N . GLY A 1 95 ? -8.696 -12.930 -4.961 1.00 96.94 95 GLY A N 1
ATOM 752 C CA . GLY A 1 95 ? -7.962 -14.163 -4.661 1.00 96.94 95 GLY A CA 1
ATOM 753 C C . GLY A 1 95 ? -6.946 -14.570 -5.733 1.00 96.94 95 GLY A C 1
ATOM 754 O O . GLY A 1 95 ? -6.547 -15.730 -5.787 1.00 96.94 95 GLY A O 1
ATOM 755 N N . LEU A 1 96 ? -6.534 -13.641 -6.604 1.00 97.44 96 LEU A N 1
ATOM 756 C CA . LEU A 1 96 ? -5.534 -13.893 -7.650 1.00 97.44 96 LEU A CA 1
ATOM 757 C C . LEU A 1 96 ? -4.094 -13.772 -7.131 1.00 97.44 96 LEU A C 1
ATOM 759 O O . LEU A 1 96 ? -3.174 -14.302 -7.752 1.00 97.44 96 LEU A O 1
ATOM 763 N N . VAL A 1 97 ? -3.900 -13.062 -6.016 1.00 97.69 97 VAL A N 1
ATOM 764 C CA . VAL A 1 97 ? -2.616 -12.918 -5.315 1.00 97.69 97 VAL A CA 1
ATOM 765 C C . VAL A 1 97 ? -2.821 -13.018 -3.806 1.00 97.69 97 VAL A C 1
ATOM 767 O O . VAL A 1 97 ? -3.868 -12.615 -3.292 1.00 97.69 97 VAL A O 1
ATOM 770 N N . ASP A 1 98 ? -1.796 -13.486 -3.094 1.00 97.69 98 ASP A N 1
ATOM 771 C CA . ASP A 1 98 ? -1.853 -13.700 -1.641 1.00 97.69 98 ASP A CA 1
ATOM 772 C C . ASP A 1 98 ? -1.832 -12.391 -0.834 1.00 97.69 98 ASP A C 1
ATOM 774 O O . ASP A 1 98 ? -2.391 -12.320 0.256 1.00 97.69 98 ASP A O 1
ATOM 778 N N . GLY A 1 99 ? -1.234 -11.324 -1.371 1.00 97.19 99 GLY A N 1
ATOM 779 C CA . GLY A 1 99 ? -1.199 -10.021 -0.711 1.00 97.19 99 GLY A CA 1
ATOM 780 C C . GLY A 1 99 ? -0.520 -8.933 -1.534 1.00 97.19 99 GLY A C 1
ATOM 781 O O . GLY A 1 99 ? 0.065 -9.188 -2.588 1.00 97.19 99 GLY A O 1
ATOM 782 N N . CYS A 1 100 ? -0.604 -7.701 -1.039 1.00 97.94 100 CYS A N 1
ATOM 783 C CA . CYS A 1 100 ? -0.042 -6.513 -1.677 1.00 97.94 100 CYS A CA 1
ATOM 784 C C . CYS A 1 100 ? 1.231 -6.073 -0.949 1.00 97.94 100 CYS A C 1
ATOM 786 O O . CYS A 1 100 ? 1.171 -5.751 0.233 1.00 97.94 100 CYS A O 1
ATOM 788 N N . LEU A 1 101 ? 2.372 -6.003 -1.634 1.00 96.94 101 LEU A N 1
ATOM 789 C CA . LEU A 1 101 ? 3.603 -5.442 -1.067 1.00 96.94 101 LEU A CA 1
ATOM 790 C C . LEU A 1 101 ? 3.659 -3.929 -1.325 1.00 96.94 101 LEU A C 1
ATOM 792 O O . LEU A 1 101 ? 4.109 -3.501 -2.387 1.00 96.94 101 LEU A O 1
ATOM 796 N N . THR A 1 102 ? 3.195 -3.122 -0.371 1.00 95.31 102 THR A N 1
ATOM 797 C CA . THR A 1 102 ? 3.196 -1.653 -0.460 1.00 95.31 102 THR A CA 1
ATOM 798 C C . THR A 1 102 ? 3.236 -1.030 0.927 1.00 95.31 102 THR A C 1
ATOM 800 O O . THR A 1 102 ? 2.621 -1.544 1.852 1.00 95.31 102 THR A O 1
ATOM 803 N N . ASP A 1 103 ? 3.937 0.094 1.071 1.00 93.19 103 ASP A N 1
ATOM 804 C CA . ASP A 1 103 ? 3.930 0.882 2.307 1.00 93.19 103 ASP A CA 1
ATOM 805 C C . ASP A 1 103 ? 2.761 1.876 2.365 1.00 93.19 103 ASP A C 1
ATOM 807 O O . ASP A 1 103 ? 2.616 2.577 3.369 1.00 93.19 103 ASP A O 1
ATOM 811 N N . ASP A 1 104 ? 1.932 1.950 1.320 1.00 91.25 104 ASP A N 1
ATOM 812 C CA . ASP A 1 104 ? 0.755 2.812 1.279 1.00 91.25 104 ASP A CA 1
ATOM 813 C C . ASP A 1 104 ? -0.465 2.129 1.924 1.00 91.25 104 ASP A C 1
ATOM 815 O O . ASP A 1 104 ? -0.835 1.000 1.594 1.00 91.25 104 ASP A O 1
ATOM 819 N N . GLY A 1 105 ? -1.099 2.830 2.867 1.00 89.56 105 GLY A N 1
ATOM 820 C CA . GLY A 1 105 ? -2.302 2.359 3.553 1.00 89.56 105 GLY A CA 1
ATOM 821 C C . GLY A 1 105 ? -3.557 2.385 2.675 1.00 89.56 105 GLY A C 1
ATOM 822 O O . GLY A 1 105 ? -4.524 1.688 2.996 1.00 89.56 105 GLY A O 1
ATOM 823 N N . ASP A 1 106 ? -3.537 3.125 1.560 1.00 92.38 106 ASP A N 1
ATOM 824 C CA . ASP A 1 106 ? -4.659 3.233 0.622 1.00 92.38 106 ASP A CA 1
ATOM 825 C C . ASP A 1 106 ? -5.071 1.861 0.054 1.00 92.38 106 ASP A C 1
ATOM 827 O O . ASP A 1 106 ? -6.242 1.650 -0.266 1.00 92.38 106 ASP A O 1
ATOM 831 N N . ALA A 1 107 ? -4.164 0.875 0.028 1.00 95.75 107 ALA A N 1
ATOM 832 C CA . ALA A 1 107 ? -4.473 -0.500 -0.371 1.00 95.75 107 ALA A CA 1
ATOM 833 C C . ALA A 1 107 ? -5.670 -1.094 0.403 1.00 95.75 107 ALA A C 1
ATOM 835 O O . ALA A 1 107 ? -6.554 -1.711 -0.199 1.00 95.75 107 ALA A O 1
ATOM 836 N N . PHE A 1 108 ? -5.770 -0.857 1.717 1.00 95.94 108 PHE A N 1
ATOM 837 C CA . PHE A 1 108 ? -6.923 -1.310 2.506 1.00 95.94 108 PHE A CA 1
ATOM 838 C C . PHE A 1 108 ? -8.202 -0.539 2.165 1.00 95.94 108 PHE A C 1
ATOM 840 O O . PHE A 1 108 ? -9.289 -1.120 2.142 1.00 95.94 108 PHE A O 1
ATOM 847 N N . LEU A 1 109 ? -8.088 0.752 1.840 1.00 94.62 109 LEU A N 1
ATOM 848 C CA . LEU A 1 109 ? -9.227 1.565 1.405 1.00 94.62 109 LEU A CA 1
ATOM 849 C C . LEU A 1 109 ? -9.781 1.061 0.069 1.00 94.62 109 LEU A C 1
ATOM 851 O O . LEU A 1 109 ? -10.999 1.008 -0.116 1.00 94.62 109 LEU A O 1
ATOM 855 N N . TYR A 1 110 ? -8.914 0.595 -0.831 1.00 94.75 110 TYR A N 1
ATOM 856 C CA . TYR A 1 110 ? -9.305 -0.049 -2.087 1.00 94.75 110 TYR A CA 1
ATOM 857 C C . TYR A 1 110 ? -9.790 -1.496 -1.929 1.00 94.75 110 TYR A C 1
ATOM 859 O O . TYR A 1 110 ? -10.452 -2.009 -2.827 1.00 94.75 110 TYR A O 1
ATOM 867 N N . GLY A 1 111 ? -9.571 -2.118 -0.768 1.00 95.94 111 GLY A N 1
ATOM 868 C CA . GLY A 1 111 ? -10.146 -3.419 -0.414 1.00 95.94 111 GLY A CA 1
ATOM 869 C C . GLY A 1 111 ? -9.167 -4.589 -0.374 1.00 95.94 111 GLY A C 1
ATOM 870 O O . GLY A 1 111 ? -9.617 -5.735 -0.396 1.00 95.94 111 GLY A O 1
ATOM 871 N N . ALA A 1 112 ? -7.861 -4.326 -0.279 1.00 97.81 112 ALA A N 1
ATOM 872 C CA . ALA A 1 112 ? -6.876 -5.366 -0.010 1.00 97.81 112 ALA A CA 1
ATOM 873 C C . ALA A 1 112 ? -7.230 -6.125 1.282 1.00 97.81 112 ALA A C 1
ATOM 875 O O . ALA A 1 112 ? -7.653 -5.531 2.275 1.00 97.81 112 ALA A O 1
ATOM 876 N N . GLN A 1 113 ? -7.055 -7.442 1.254 1.00 98.00 113 GLN A N 1
ATOM 877 C CA . GLN A 1 113 ? -7.241 -8.334 2.396 1.00 98.00 113 GLN A CA 1
ATOM 878 C C . GLN A 1 113 ? -5.937 -8.536 3.167 1.00 98.00 113 GLN A C 1
ATOM 880 O O . GLN A 1 113 ? -5.968 -8.604 4.392 1.00 98.00 113 GLN A O 1
ATOM 885 N N . THR A 1 114 ? -4.799 -8.560 2.471 1.00 98.19 114 THR A N 1
ATOM 886 C CA . THR A 1 114 ? -3.468 -8.726 3.061 1.00 98.19 114 THR A CA 1
ATOM 887 C C . THR A 1 114 ? -2.500 -7.716 2.457 1.00 98.19 114 THR A C 1
ATOM 889 O O . THR A 1 114 ? -2.362 -7.622 1.234 1.00 98.19 114 THR A O 1
ATOM 892 N N . VAL A 1 115 ? -1.813 -6.959 3.313 1.00 98.25 115 VAL A N 1
ATOM 893 C CA . VAL A 1 115 ? -0.810 -5.963 2.921 1.00 98.25 115 VAL A CA 1
ATOM 894 C C . VAL A 1 115 ? 0.486 -6.215 3.680 1.00 98.25 115 VAL A C 1
ATOM 896 O O . VAL A 1 115 ? 0.498 -6.308 4.905 1.00 98.25 115 VAL A O 1
ATOM 899 N N . TYR A 1 116 ? 1.582 -6.295 2.937 1.00 97.25 116 TYR A N 1
ATOM 900 C CA . TYR A 1 116 ? 2.936 -6.436 3.444 1.00 97.25 116 TYR A CA 1
ATOM 901 C C . TYR A 1 116 ? 3.636 -5.074 3.420 1.00 97.25 116 TYR A C 1
ATOM 903 O O . TYR A 1 116 ? 3.769 -4.471 2.352 1.00 97.25 116 TYR A O 1
ATOM 911 N N . ARG A 1 117 ? 4.095 -4.600 4.581 1.00 96.06 117 ARG A N 1
ATOM 912 C CA . ARG A 1 117 ? 4.747 -3.291 4.769 1.00 96.06 117 ARG A CA 1
ATOM 913 C C . ARG A 1 117 ? 6.138 -3.442 5.366 1.00 96.06 117 ARG A C 1
ATOM 915 O O . ARG A 1 117 ? 6.487 -4.498 5.889 1.00 96.06 117 ARG A O 1
ATOM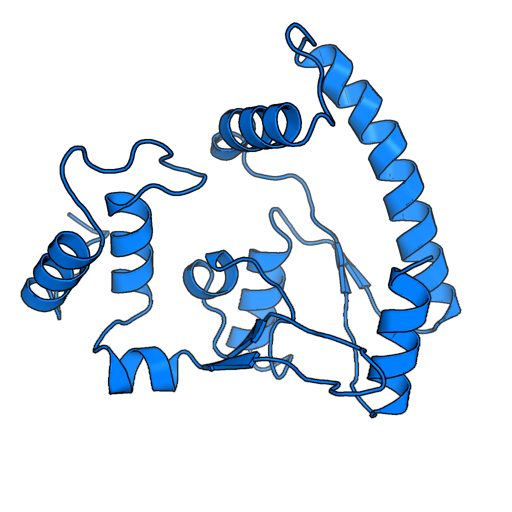 922 N N . ASN A 1 118 ? 6.930 -2.375 5.303 1.00 92.62 118 ASN A N 1
ATOM 923 C CA . ASN A 1 118 ? 8.242 -2.281 5.941 1.00 92.62 118 ASN A CA 1
ATOM 924 C C . ASN A 1 118 ? 9.188 -3.422 5.534 1.00 92.62 118 ASN A C 1
ATOM 926 O O . ASN A 1 118 ? 9.964 -3.942 6.332 1.00 92.62 118 ASN A O 1
ATOM 930 N N . PHE A 1 119 ? 9.131 -3.820 4.261 1.00 92.44 119 PHE A N 1
ATOM 931 C CA . PHE A 1 119 ? 9.989 -4.875 3.737 1.00 92.44 119 PHE A CA 1
ATOM 932 C C . PHE A 1 119 ? 11.461 -4.459 3.763 1.00 92.44 119 PHE A C 1
ATOM 934 O O . PHE A 1 119 ? 11.875 -3.520 3.074 1.00 92.44 119 PHE A O 1
ATOM 941 N N . THR A 1 120 ? 12.263 -5.221 4.501 1.00 90.25 120 THR A N 1
ATOM 942 C CA . THR A 1 120 ? 13.706 -5.041 4.610 1.00 90.25 120 THR A CA 1
ATOM 943 C C . THR A 1 120 ? 14.456 -6.290 4.167 1.00 90.25 120 THR A C 1
ATOM 945 O O . THR A 1 120 ? 14.105 -7.421 4.487 1.00 90.25 120 THR A O 1
ATOM 948 N N . MET A 1 121 ? 15.546 -6.065 3.437 1.00 88.44 121 MET A N 1
ATOM 949 C CA . MET A 1 121 ? 16.485 -7.104 3.003 1.00 88.44 121 MET A CA 1
ATOM 950 C C . MET A 1 121 ? 17.797 -7.052 3.791 1.00 88.44 121 MET A C 1
ATOM 952 O O . MET A 1 121 ? 18.844 -7.487 3.305 1.00 88.44 121 MET A O 1
ATOM 956 N N . ASN A 1 122 ? 17.789 -6.422 4.966 1.00 85.31 122 ASN A N 1
ATOM 957 C CA . ASN A 1 122 ? 18.985 -6.313 5.785 1.00 85.31 122 ASN A CA 1
ATOM 958 C C . ASN A 1 122 ? 19.493 -7.714 6.142 1.00 85.31 122 ASN A C 1
ATOM 960 O O . ASN A 1 122 ? 18.770 -8.504 6.732 1.00 85.31 122 ASN A O 1
ATOM 964 N N . SER A 1 123 ? 20.759 -8.005 5.837 1.00 80.06 123 SER A N 1
ATOM 965 C CA . SER A 1 123 ? 21.371 -9.310 6.106 1.00 80.06 123 SER A CA 1
ATOM 966 C C . SER A 1 123 ? 21.339 -9.726 7.579 1.00 80.06 123 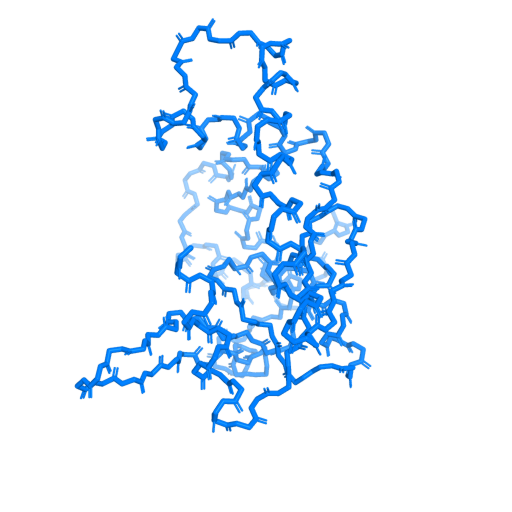SER A C 1
ATOM 968 O O . SER A 1 123 ? 21.455 -10.912 7.863 1.00 80.06 123 SER A O 1
ATOM 970 N N . LYS A 1 124 ? 21.215 -8.772 8.512 1.00 86.31 124 LYS A N 1
ATOM 971 C CA . LYS A 1 124 ? 21.117 -9.060 9.951 1.00 86.31 124 LYS A CA 1
ATOM 972 C C . LYS A 1 124 ? 19.707 -9.430 10.405 1.00 86.31 124 LYS A C 1
ATOM 974 O O . LYS A 1 124 ? 19.584 -10.160 11.379 1.00 86.31 124 LYS A O 1
ATOM 979 N N . ASP A 1 125 ? 18.689 -8.887 9.745 1.00 86.62 125 ASP A N 1
ATOM 980 C CA . ASP A 1 125 ? 17.287 -9.048 10.129 1.00 86.62 125 ASP A CA 1
ATOM 981 C C . ASP A 1 125 ? 16.377 -8.771 8.917 1.00 86.62 125 ASP A C 1
ATOM 983 O O . ASP A 1 125 ? 15.872 -7.655 8.758 1.00 86.62 125 ASP A O 1
ATOM 987 N N . PRO A 1 126 ? 16.261 -9.730 7.980 1.00 86.88 126 PRO A N 1
ATOM 988 C CA . PRO A 1 126 ? 15.352 -9.605 6.852 1.00 86.88 126 PRO A CA 1
ATOM 989 C C . PRO A 1 126 ? 13.924 -9.895 7.329 1.00 86.88 126 PRO A C 1
ATOM 991 O O . PRO A 1 126 ? 13.614 -11.017 7.728 1.00 86.88 126 PRO A O 1
ATOM 994 N N . HIS A 1 127 ? 13.047 -8.894 7.278 1.00 91.38 127 HIS A N 1
ATOM 995 C CA . HIS A 1 127 ? 11.664 -9.018 7.725 1.00 91.38 127 HIS A CA 1
ATOM 996 C C . HIS A 1 127 ? 10.697 -8.202 6.865 1.00 91.38 127 HIS A C 1
ATOM 998 O O . HIS A 1 127 ? 11.078 -7.352 6.055 1.00 91.38 127 HIS A O 1
ATOM 1004 N N . VAL A 1 128 ? 9.415 -8.491 7.053 1.00 94.75 128 VAL A N 1
ATOM 1005 C CA . VAL A 1 128 ? 8.288 -7.751 6.498 1.00 94.75 128 VAL A CA 1
ATOM 1006 C C . VAL A 1 128 ? 7.142 -7.827 7.497 1.00 94.75 128 VAL A C 1
ATOM 1008 O O . VAL A 1 128 ? 6.951 -8.854 8.148 1.00 94.75 128 VAL A O 1
ATOM 1011 N N . GLU A 1 129 ? 6.388 -6.749 7.632 1.00 95.88 129 GLU A N 1
ATOM 1012 C CA . GLU A 1 129 ? 5.213 -6.707 8.493 1.00 95.88 129 GLU A CA 1
ATOM 1013 C C . GLU A 1 129 ? 3.985 -7.102 7.679 1.00 95.88 129 GLU A C 1
ATOM 1015 O O . GLU A 1 129 ? 3.723 -6.528 6.622 1.00 95.88 129 GLU A O 1
ATOM 1020 N N . SER A 1 130 ? 3.238 -8.094 8.158 1.00 96.69 130 SER A N 1
ATOM 1021 C CA . SER A 1 130 ? 2.001 -8.548 7.525 1.00 96.69 130 SER A CA 1
ATOM 1022 C C . SER A 1 130 ? 0.805 -7.962 8.255 1.00 96.69 130 SER A C 1
ATOM 1024 O O . SER A 1 130 ? 0.670 -8.135 9.464 1.00 96.69 130 SER A O 1
ATOM 1026 N N . TYR A 1 131 ? -0.084 -7.322 7.507 1.00 97.38 131 TYR A N 1
ATOM 1027 C CA . TYR A 1 131 ? -1.341 -6.785 8.004 1.00 97.38 131 TYR A CA 1
ATOM 1028 C C . TYR A 1 131 ? -2.498 -7.452 7.269 1.00 97.38 131 TYR A C 1
ATOM 1030 O O . TYR A 1 131 ? -2.573 -7.385 6.041 1.00 97.38 131 TYR A O 1
ATOM 1038 N N . CYS A 1 132 ? -3.416 -8.062 8.015 1.00 97.38 132 CYS A N 1
ATOM 1039 C CA . CYS A 1 132 ? -4.607 -8.700 7.463 1.00 97.38 132 CYS A CA 1
ATOM 1040 C C . CYS A 1 132 ? -5.864 -7.925 7.864 1.00 97.38 132 CYS A C 1
ATOM 1042 O O . CYS A 1 132 ? -6.039 -7.543 9.022 1.00 97.38 132 CYS A O 1
ATOM 1044 N N . MET A 1 133 ? -6.781 -7.730 6.916 1.00 96.44 133 MET A N 1
ATOM 1045 C CA . MET A 1 133 ? -8.058 -7.056 7.154 1.00 96.44 133 MET A CA 1
ATOM 1046 C C . MET A 1 133 ? -8.910 -7.806 8.192 1.00 96.44 133 MET A C 1
ATOM 1048 O O . MET A 1 133 ? -9.623 -7.174 8.969 1.00 96.44 133 MET A O 1
ATOM 1052 N N . SER A 1 134 ? -8.788 -9.138 8.263 1.00 96.31 134 SER A N 1
ATOM 1053 C CA . SER A 1 134 ? -9.409 -9.973 9.302 1.00 96.31 134 SER A CA 1
ATOM 1054 C C . SER A 1 134 ? -8.958 -9.592 10.709 1.00 96.31 134 SER A C 1
ATOM 1056 O O . SER A 1 134 ? -9.781 -9.505 11.621 1.00 96.31 134 SER A O 1
ATOM 1058 N N . ASP A 1 135 ? -7.665 -9.331 10.875 1.00 96.25 135 ASP A N 1
ATOM 1059 C CA . ASP A 1 135 ? -7.050 -9.044 12.170 1.00 96.25 135 ASP A CA 1
ATOM 1060 C C . ASP A 1 135 ? -7.397 -7.613 12.578 1.00 96.25 135 ASP A C 1
ATOM 1062 O O . ASP A 1 135 ? -7.861 -7.381 13.690 1.00 96.25 135 ASP A O 1
ATOM 1066 N N . ILE A 1 136 ? -7.337 -6.668 11.629 1.00 92.56 136 ILE A N 1
ATOM 1067 C CA . ILE A 1 136 ? -7.822 -5.290 11.810 1.00 92.56 136 ILE A CA 1
ATOM 1068 C C . ILE A 1 136 ? -9.282 -5.294 12.278 1.00 92.56 136 ILE A C 1
ATOM 1070 O O . ILE A 1 136 ? -9.646 -4.591 13.226 1.00 92.56 136 ILE A O 1
ATOM 1074 N N . GLN A 1 137 ? -10.129 -6.098 11.639 1.00 92.00 137 GLN A N 1
ATOM 1075 C CA . GLN A 1 137 ? -11.536 -6.181 12.003 1.00 92.00 137 GLN A CA 1
ATOM 1076 C C . GLN A 1 137 ? -11.737 -6.829 13.378 1.00 92.00 137 GLN A C 1
ATOM 1078 O O . GLN A 1 137 ? -12.556 -6.341 14.154 1.00 92.00 137 GLN A O 1
ATOM 1083 N N . THR A 1 138 ? -10.994 -7.887 13.696 1.00 93.25 138 THR A N 1
ATOM 1084 C CA . THR A 1 138 ? -11.142 -8.636 14.954 1.00 93.25 138 THR A CA 1
ATOM 1085 C C . THR A 1 138 ? -10.598 -7.858 16.151 1.00 93.25 138 THR A C 1
ATOM 1087 O O . THR A 1 138 ? -11.255 -7.783 17.187 1.00 93.25 138 THR A O 1
ATOM 1090 N N . GLU A 1 139 ? -9.426 -7.239 16.015 1.00 91.69 139 GLU A N 1
ATOM 1091 C CA . GLU A 1 139 ? -8.745 -6.545 17.110 1.00 91.69 139 GLU A CA 1
ATOM 1092 C C . GLU A 1 139 ? -9.263 -5.120 17.314 1.00 91.69 139 GLU A C 1
ATOM 1094 O O . GLU A 1 139 ? -9.408 -4.655 18.448 1.00 91.69 139 GLU A O 1
ATOM 1099 N N . LEU A 1 140 ? -9.564 -4.403 16.225 1.00 87.25 140 LEU A N 1
ATOM 1100 C CA . LEU A 1 140 ? -9.969 -2.998 16.303 1.00 87.25 140 LEU A CA 1
ATOM 1101 C C . LEU A 1 140 ? -11.480 -2.803 16.170 1.00 87.25 140 LEU A C 1
ATOM 1103 O O . LEU A 1 140 ? -11.975 -1.750 16.584 1.00 87.25 140 LEU A O 1
ATOM 1107 N N . GLY A 1 141 ? -12.218 -3.783 15.640 1.00 87.12 141 GLY A N 1
ATOM 1108 C CA . GLY A 1 141 ? -13.648 -3.650 15.339 1.00 87.12 141 GLY A CA 1
ATOM 1109 C C . GLY A 1 141 ? -13.923 -2.730 14.147 1.00 87.12 141 GLY A C 1
ATOM 1110 O O . GLY A 1 141 ? -14.987 -2.121 14.076 1.00 87.12 141 GLY A O 1
ATOM 1111 N N . ILE A 1 142 ? -12.944 -2.561 13.254 1.00 87.44 142 ILE A N 1
ATOM 1112 C CA . ILE A 1 142 ? -12.988 -1.607 12.141 1.00 87.44 142 ILE A CA 1
ATOM 1113 C C . ILE A 1 142 ? -13.060 -2.393 10.833 1.00 87.44 142 ILE A C 1
ATOM 1115 O O . ILE A 1 142 ? -12.165 -3.173 10.523 1.00 87.44 142 ILE A O 1
ATOM 1119 N N . ASN A 1 143 ? -14.120 -2.175 10.054 1.00 90.81 143 ASN A N 1
ATOM 1120 C CA . ASN A 1 143 ? -14.252 -2.744 8.714 1.00 90.81 143 ASN A CA 1
ATOM 1121 C C . ASN A 1 143 ? -13.744 -1.759 7.641 1.00 90.81 143 ASN A C 1
ATOM 1123 O O . ASN A 1 143 ? -13.384 -0.617 7.938 1.00 90.81 143 ASN A O 1
ATOM 1127 N N . ARG A 1 144 ? -13.744 -2.173 6.369 1.00 92.06 144 ARG A N 1
ATOM 1128 C CA . ARG A 1 144 ? -13.295 -1.320 5.256 1.00 92.06 144 ARG A CA 1
ATOM 1129 C C . ARG A 1 144 ? -14.047 0.015 5.175 1.00 92.06 144 ARG A C 1
ATOM 1131 O O . ARG A 1 144 ? -13.415 1.047 4.976 1.00 92.06 144 ARG A O 1
ATOM 1138 N N . GLN A 1 145 ? -15.371 0.023 5.338 1.00 89.62 145 GLN A N 1
ATOM 1139 C CA . GLN A 1 145 ? -16.156 1.266 5.304 1.00 89.62 145 GLN A CA 1
ATOM 1140 C C . GLN A 1 145 ? -15.746 2.208 6.440 1.00 89.62 145 GLN A C 1
ATOM 1142 O O . GLN A 1 145 ? -15.598 3.409 6.226 1.00 89.62 145 GLN A O 1
ATOM 1147 N N . SER A 1 146 ? -15.489 1.663 7.630 1.00 89.81 146 SER A N 1
ATOM 1148 C CA . SER A 1 146 ? -14.954 2.425 8.753 1.00 89.81 146 SER A CA 1
ATOM 1149 C C . SER A 1 146 ? -13.553 2.969 8.459 1.00 89.81 146 SER A C 1
ATOM 1151 O O . SER A 1 146 ? -13.285 4.108 8.818 1.00 89.81 146 SER A O 1
ATOM 1153 N N . LEU A 1 147 ? -12.677 2.221 7.777 1.00 91.50 147 LEU A N 1
ATOM 1154 C CA . LEU A 1 147 ? -11.360 2.724 7.354 1.00 91.50 147 LEU A CA 1
ATOM 1155 C C . LEU A 1 147 ? -11.472 3.874 6.346 1.00 91.50 147 LEU A C 1
ATOM 1157 O O . LEU A 1 147 ? -10.747 4.858 6.469 1.00 91.50 147 LEU A O 1
ATOM 1161 N N . VAL A 1 148 ? -12.401 3.785 5.391 1.00 91.88 148 VAL A N 1
ATOM 1162 C CA . VAL A 1 148 ? -12.681 4.881 4.447 1.00 91.88 148 VAL A CA 1
ATOM 1163 C C . VAL A 1 148 ? -13.214 6.106 5.192 1.00 91.88 148 VAL A C 1
ATOM 1165 O O . VAL A 1 148 ? -12.731 7.213 4.988 1.00 91.88 148 VAL A O 1
ATOM 1168 N N . GLY A 1 149 ? -14.157 5.922 6.119 1.00 90.25 149 GLY A N 1
ATOM 1169 C CA . GLY A 1 149 ? -14.621 7.010 6.981 1.00 90.25 149 GLY A CA 1
ATOM 1170 C C . GLY A 1 149 ? -13.485 7.615 7.813 1.00 90.25 149 GLY A C 1
ATOM 1171 O O . GLY A 1 149 ? -13.376 8.833 7.924 1.00 90.25 149 GLY A O 1
ATOM 1172 N N . LEU A 1 150 ? -12.597 6.779 8.354 1.00 91.00 150 LEU A N 1
ATOM 1173 C CA . LEU A 1 150 ? -11.441 7.214 9.132 1.00 91.00 150 LEU A CA 1
ATOM 1174 C C . LEU A 1 150 ? -10.489 8.068 8.292 1.00 91.00 150 LEU A C 1
ATOM 1176 O O . LEU A 1 150 ? -10.055 9.116 8.764 1.00 91.00 150 LEU A O 1
ATOM 1180 N N . SER A 1 151 ? -10.191 7.657 7.058 1.00 91.12 151 SER A N 1
ATOM 1181 C CA . SER A 1 151 ? -9.301 8.413 6.174 1.00 91.12 151 SER A CA 1
ATOM 1182 C C . SER A 1 151 ? -9.911 9.754 5.762 1.00 91.12 151 SER A C 1
ATOM 1184 O O . SER A 1 151 ? -9.207 10.758 5.747 1.00 91.12 151 SER A O 1
ATOM 1186 N N . LEU A 1 152 ? -11.225 9.818 5.536 1.00 90.56 152 LEU A N 1
ATOM 1187 C CA . LEU A 1 152 ? -11.926 11.078 5.269 1.00 90.56 152 LEU A CA 1
ATOM 1188 C C . LEU A 1 152 ? -11.924 12.021 6.482 1.00 90.56 152 LEU A C 1
ATOM 1190 O O . LEU A 1 152 ? -11.763 13.228 6.318 1.00 90.56 152 LEU A O 1
ATOM 1194 N N . LEU A 1 153 ? -12.076 11.489 7.700 1.00 91.31 153 LEU A N 1
ATOM 1195 C CA . LEU A 1 153 ? -12.064 12.285 8.932 1.00 91.31 153 LEU A CA 1
ATOM 1196 C C . LEU A 1 153 ? -10.672 12.829 9.269 1.00 91.31 153 LEU A C 1
ATOM 1198 O O . LEU A 1 153 ? -10.554 13.978 9.685 1.00 91.31 153 LEU A O 1
ATOM 1202 N N . LEU A 1 154 ? -9.630 12.009 9.115 1.00 90.81 154 LEU A N 1
ATOM 1203 C CA . LEU A 1 154 ? -8.247 12.386 9.436 1.00 90.81 154 LEU A CA 1
ATOM 1204 C C . LEU A 1 154 ? -7.563 13.176 8.323 1.00 90.81 154 LEU A C 1
ATOM 1206 O O . LEU A 1 154 ? -6.590 13.883 8.573 1.00 90.81 154 LEU A O 1
ATOM 1210 N N . GLY A 1 155 ? -8.088 13.046 7.113 1.00 87.94 155 GLY A N 1
ATOM 1211 C CA . GLY A 1 155 ? -7.510 13.569 5.899 1.00 87.94 155 GLY A CA 1
ATOM 1212 C C . GLY A 1 155 ? -6.787 12.486 5.105 1.00 87.94 155 GLY A C 1
ATOM 1213 O O . GLY A 1 155 ? -6.049 11.658 5.642 1.00 87.94 155 GLY A O 1
ATOM 1214 N N . CYS A 1 156 ? -7.013 12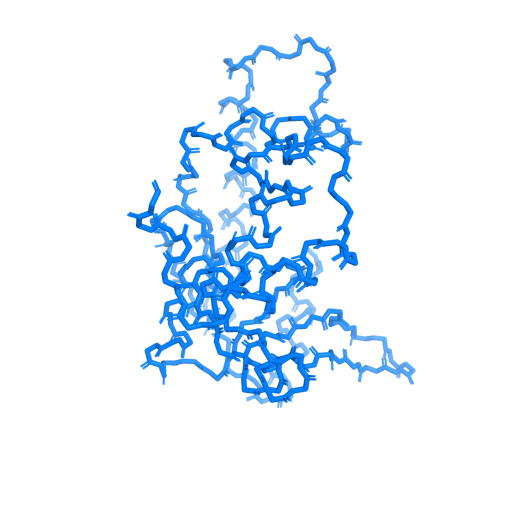.503 3.798 1.00 86.19 156 CYS A N 1
ATOM 1215 C CA . CYS A 1 156 ? -6.412 11.592 2.833 1.00 86.19 156 CYS A CA 1
ATOM 1216 C C . CYS A 1 156 ? -6.084 12.352 1.550 1.00 86.19 156 CYS A C 1
ATOM 1218 O O . CYS A 1 156 ? -6.355 13.548 1.435 1.00 86.19 156 CYS A O 1
ATOM 1220 N N . ASP A 1 157 ? -5.535 11.663 0.556 1.00 82.25 157 ASP A N 1
ATOM 1221 C CA . ASP A 1 157 ? -5.086 12.309 -0.678 1.00 82.25 157 ASP A CA 1
ATOM 1222 C C . ASP A 1 157 ? -6.232 12.963 -1.473 1.00 82.25 157 ASP A C 1
ATOM 1224 O O . ASP A 1 157 ? -5.993 13.872 -2.266 1.00 82.25 157 ASP A O 1
ATOM 1228 N N . TYR A 1 158 ? -7.474 12.543 -1.212 1.00 80.81 158 TYR A N 1
ATOM 1229 C CA . TYR A 1 158 ? -8.698 13.115 -1.779 1.00 80.81 158 TYR A CA 1
ATOM 1230 C C . TYR A 1 158 ? -9.286 14.258 -0.940 1.00 80.81 158 TYR A C 1
ATOM 1232 O O . TYR A 1 158 ? -9.922 15.159 -1.483 1.00 80.81 158 TYR A O 1
ATOM 1240 N N . VAL A 1 159 ? -9.083 14.238 0.382 1.00 85.06 159 VAL A N 1
ATOM 1241 C CA . VAL A 1 159 ? -9.590 15.249 1.325 1.00 85.06 159 VAL A CA 1
ATOM 1242 C C . VAL A 1 159 ? -8.459 15.629 2.288 1.00 85.06 159 VAL A C 1
ATOM 1244 O O . VAL A 1 159 ? -8.450 15.170 3.426 1.00 85.06 159 VAL A O 1
ATOM 1247 N N . PRO A 1 160 ? -7.477 16.456 1.880 1.00 79.31 160 PRO A N 1
ATOM 1248 C CA . PRO A 1 160 ? -6.239 16.635 2.649 1.00 79.31 160 PRO A CA 1
ATOM 1249 C C . PRO A 1 160 ? -6.436 17.262 4.033 1.00 79.31 160 PRO A C 1
ATOM 1251 O O . PRO A 1 160 ? -5.644 17.032 4.940 1.00 79.31 160 PRO A O 1
ATOM 1254 N N . GLY A 1 161 ? -7.479 18.083 4.190 1.00 82.56 161 GLY A N 1
ATOM 1255 C CA . GLY A 1 161 ? -7.758 18.796 5.438 1.00 82.56 161 GLY A CA 1
ATOM 1256 C C . GLY A 1 161 ? -8.495 17.972 6.492 1.00 82.56 161 GLY A C 1
ATOM 1257 O O . GLY A 1 161 ? -8.547 18.404 7.643 1.00 82.56 161 GLY A O 1
ATOM 1258 N N . GLY A 1 162 ? -9.071 16.826 6.111 1.00 88.19 162 GLY A N 1
ATOM 1259 C CA . GLY A 1 162 ? -9.965 16.059 6.976 1.00 88.19 162 GLY A CA 1
ATOM 1260 C C . GLY A 1 162 ? -11.046 16.927 7.634 1.00 88.19 162 GLY A C 1
ATOM 1261 O O . GLY A 1 162 ? -11.472 17.952 7.094 1.00 88.19 162 GLY A O 1
ATOM 1262 N N . VAL A 1 163 ? -11.468 16.537 8.836 1.00 89.94 163 VAL A N 1
ATOM 1263 C CA . VAL A 1 163 ? -12.359 17.331 9.688 1.00 89.94 163 VAL A CA 1
ATOM 1264 C C . VAL A 1 163 ? -11.547 18.006 10.793 1.00 89.94 163 VAL A C 1
ATOM 1266 O O . VAL A 1 163 ? -10.903 17.353 11.616 1.00 89.94 163 VAL A O 1
ATOM 1269 N N . ALA A 1 164 ? -11.611 19.337 10.851 1.00 89.19 164 ALA A N 1
ATOM 1270 C CA . ALA A 1 164 ? -10.884 20.122 11.845 1.00 89.19 164 ALA A CA 1
ATOM 1271 C C . ALA A 1 164 ? -11.256 19.716 13.286 1.00 89.19 164 ALA A C 1
ATOM 1273 O O . ALA A 1 164 ? -12.429 19.604 13.637 1.00 89.19 164 ALA A O 1
ATOM 1274 N N . GLY A 1 165 ? -10.242 19.517 14.135 1.00 87.44 165 GLY A N 1
ATOM 1275 C CA . GLY A 1 165 ? -10.423 19.122 15.539 1.00 87.44 165 GLY A CA 1
ATOM 1276 C C . GLY A 1 165 ? -10.682 17.626 15.765 1.00 87.44 165 GLY A C 1
ATOM 1277 O O . GLY A 1 165 ? -10.828 17.200 16.914 1.00 87.44 165 GLY A O 1
ATOM 1278 N N . VAL A 1 166 ? -10.699 16.809 14.706 1.00 88.31 166 VAL A N 1
ATOM 1279 C CA . VAL A 1 166 ? -10.871 15.355 14.803 1.00 88.31 166 VAL A CA 1
ATOM 1280 C C . VAL A 1 166 ? -9.515 14.656 14.689 1.00 88.31 166 VAL A C 1
ATOM 1282 O O . VAL A 1 166 ? -8.934 14.543 13.618 1.00 88.31 166 VAL A O 1
ATOM 1285 N N . GLY A 1 167 ? -9.003 14.169 15.821 1.00 88.25 167 GLY A N 1
ATOM 1286 C CA . GLY A 1 167 ? -7.829 13.291 15.862 1.00 88.25 167 GLY A CA 1
ATOM 1287 C C . GLY A 1 167 ? -8.195 11.805 15.804 1.00 88.25 167 GLY A C 1
ATOM 1288 O O . GLY A 1 167 ? -9.359 11.436 15.969 1.00 88.25 167 GLY A O 1
ATOM 1289 N N . VAL A 1 168 ? -7.183 10.940 15.665 1.00 88.06 168 VAL A N 1
ATOM 1290 C CA . VAL A 1 168 ? -7.330 9.472 15.538 1.00 88.06 168 VAL A CA 1
ATOM 1291 C C . VAL A 1 168 ? -8.223 8.873 16.625 1.00 88.06 168 VAL A C 1
ATOM 1293 O O . VAL A 1 168 ? -9.157 8.139 16.318 1.00 88.06 168 VAL A O 1
ATOM 1296 N N . ALA A 1 169 ? -8.000 9.228 17.893 1.00 88.75 169 ALA A N 1
ATOM 1297 C CA . ALA A 1 169 ? -8.784 8.693 19.007 1.00 88.75 169 ALA A CA 1
ATOM 1298 C C . ALA A 1 169 ? -10.277 9.058 18.912 1.00 88.75 169 ALA A C 1
ATOM 1300 O O . ALA A 1 169 ? -11.142 8.204 19.118 1.00 88.75 169 ALA A O 1
ATOM 1301 N N . ASN A 1 170 ? -10.583 10.310 18.555 1.00 89.75 170 ASN A N 1
ATOM 1302 C CA . ASN A 1 170 ? -11.960 10.782 18.406 1.00 89.75 170 ASN A CA 1
ATOM 1303 C C . ASN A 1 170 ? -12.630 10.155 17.181 1.00 89.75 170 ASN A C 1
ATOM 1305 O O . ASN A 1 170 ? -13.780 9.732 17.275 1.00 89.75 170 ASN A O 1
ATOM 1309 N N . ALA A 1 171 ? -11.906 10.040 16.065 1.00 89.19 171 ALA A N 1
ATOM 1310 C CA . ALA A 1 171 ? -12.408 9.413 14.848 1.00 89.19 171 ALA A CA 1
ATOM 1311 C C . ALA A 1 171 ? -12.735 7.929 15.071 1.00 89.19 171 ALA A C 1
ATOM 1313 O O . ALA A 1 171 ? -13.827 7.480 14.735 1.00 89.19 171 ALA A O 1
ATOM 1314 N N . VAL A 1 172 ? -11.840 7.178 15.722 1.00 87.62 172 VAL A N 1
ATOM 1315 C CA . VAL A 1 172 ? -12.079 5.764 16.054 1.00 87.62 172 VAL A CA 1
ATOM 1316 C C . VAL A 1 172 ? -13.262 5.619 17.011 1.00 87.62 172 VAL A C 1
ATOM 1318 O O . VAL A 1 172 ? -14.107 4.748 16.809 1.00 87.62 172 VAL A O 1
ATOM 1321 N N . LYS A 1 173 ? -13.374 6.481 18.032 1.00 87.88 173 LYS A N 1
ATOM 1322 C CA . LYS A 1 173 ? -14.519 6.467 18.955 1.00 87.88 173 LYS A CA 1
ATOM 1323 C C . LYS A 1 173 ? -15.840 6.737 18.226 1.00 87.88 173 LYS A C 1
ATOM 1325 O O . LYS A 1 173 ? -16.819 6.036 18.475 1.00 87.88 173 LYS A O 1
ATOM 1330 N N . LEU A 1 174 ? -15.856 7.709 17.313 1.00 85.94 174 LEU A N 1
ATOM 1331 C CA . LEU A 1 174 ? -17.016 8.033 16.485 1.00 85.94 174 LEU A CA 1
ATOM 1332 C C . LEU A 1 174 ? -17.408 6.850 15.593 1.00 85.94 174 LEU A C 1
ATOM 1334 O O . LEU A 1 174 ? -18.557 6.420 15.621 1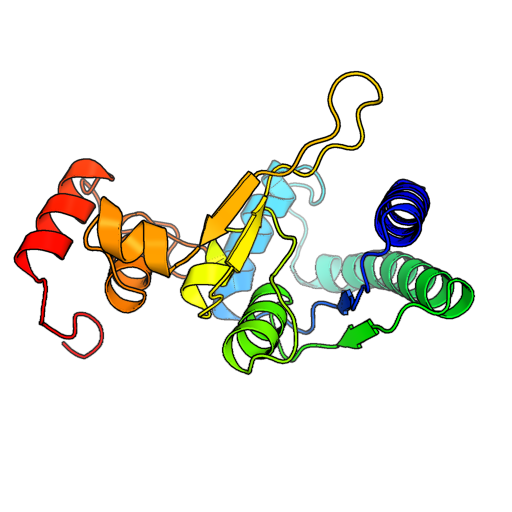.00 85.94 174 LEU A O 1
ATOM 1338 N N . LEU A 1 175 ? -16.460 6.268 14.860 1.00 83.62 175 LEU A N 1
ATOM 1339 C CA . LEU A 1 175 ? -16.728 5.144 13.958 1.00 83.62 175 LEU A CA 1
ATOM 1340 C C . LEU A 1 175 ? -17.218 3.902 14.703 1.00 83.62 175 LEU A C 1
ATOM 1342 O O . LEU A 1 175 ? -18.134 3.238 14.231 1.00 83.62 175 LEU A O 1
ATOM 1346 N N . LYS A 1 176 ? -16.685 3.632 15.900 1.00 82.06 176 LYS A N 1
ATOM 1347 C CA . LYS A 1 176 ? -17.202 2.565 16.770 1.00 82.06 176 LYS A CA 1
ATOM 1348 C C . LYS A 1 176 ? -18.635 2.833 17.225 1.00 82.06 176 LYS A C 1
ATOM 1350 O O . LYS A 1 176 ? -19.421 1.898 17.298 1.00 82.06 176 LYS A O 1
ATOM 1355 N N . SER A 1 177 ? -18.996 4.089 17.499 1.00 82.50 177 SER A N 1
ATOM 1356 C CA . SER A 1 177 ? -20.383 4.443 17.841 1.00 82.50 177 SER A CA 1
ATOM 1357 C C . SER A 1 177 ? -21.349 4.339 16.656 1.00 82.50 177 SER A C 1
ATOM 1359 O O . SER A 1 177 ? -22.546 4.169 16.858 1.00 82.50 177 SER A O 1
ATOM 1361 N N . LEU A 1 178 ? -20.823 4.410 15.430 1.00 77.44 178 LEU A N 1
ATOM 1362 C CA . LEU A 1 178 ? -21.566 4.271 14.177 1.00 77.44 178 LEU A CA 1
ATOM 1363 C C . LEU A 1 178 ? -21.491 2.844 13.603 1.00 77.44 178 LEU A C 1
ATOM 1365 O O . LEU A 1 178 ? -21.928 2.615 12.475 1.00 77.44 178 LEU A O 1
ATOM 1369 N N . ALA A 1 179 ? -20.927 1.884 14.346 1.00 69.06 179 ALA A N 1
ATOM 1370 C CA . ALA A 1 179 ? -20.747 0.516 13.878 1.00 69.06 179 ALA A CA 1
ATOM 1371 C C . ALA A 1 179 ? -22.099 -0.110 13.482 1.00 69.06 179 ALA A C 1
ATOM 1373 O O . ALA A 1 179 ? -23.021 -0.187 14.292 1.00 69.06 179 ALA A O 1
ATOM 1374 N N . GLY A 1 180 ? -22.208 -0.549 12.223 1.00 63.09 180 GLY A N 1
ATOM 1375 C CA . GLY A 1 180 ? -23.440 -1.092 11.633 1.00 63.09 180 GLY A CA 1
ATOM 1376 C C . GLY A 1 180 ? -24.248 -0.098 10.788 1.00 63.09 180 GLY A C 1
ATOM 1377 O O . GLY A 1 180 ? -25.236 -0.497 10.177 1.00 63.09 180 GLY A O 1
ATOM 1378 N N . MET A 1 181 ? -23.832 1.169 10.712 1.00 64.94 181 MET A N 1
ATOM 1379 C CA . MET A 1 181 ? -24.405 2.166 9.806 1.00 64.94 181 MET A CA 1
ATOM 1380 C C . MET A 1 181 ? -23.489 2.366 8.596 1.00 64.94 181 MET A C 1
ATOM 1382 O O . MET A 1 181 ? -22.271 2.459 8.750 1.00 64.94 181 MET A O 1
ATOM 1386 N N . ASP A 1 182 ? -24.067 2.473 7.398 1.00 63.88 182 ASP A N 1
ATOM 1387 C CA . ASP A 1 182 ? -23.303 2.887 6.222 1.00 63.88 182 ASP A CA 1
ATOM 1388 C C . ASP A 1 182 ? -23.007 4.389 6.327 1.00 63.88 182 ASP A C 1
ATOM 1390 O O . ASP A 1 182 ? -23.889 5.235 6.164 1.00 63.88 182 ASP A O 1
ATOM 1394 N N . VAL A 1 183 ? -21.761 4.714 6.674 1.00 63.59 183 VAL A N 1
ATOM 1395 C CA . VAL A 1 183 ? -21.295 6.096 6.859 1.00 63.59 183 VAL A CA 1
ATOM 1396 C C . VAL A 1 183 ? -21.146 6.818 5.513 1.00 63.59 183 VAL A C 1
ATOM 1398 O O . VAL A 1 183 ? -21.110 8.041 5.487 1.00 63.59 183 VAL A O 1
ATOM 1401 N N . ILE A 1 184 ? -21.078 6.087 4.394 1.00 61.00 184 ILE A N 1
ATOM 1402 C CA . I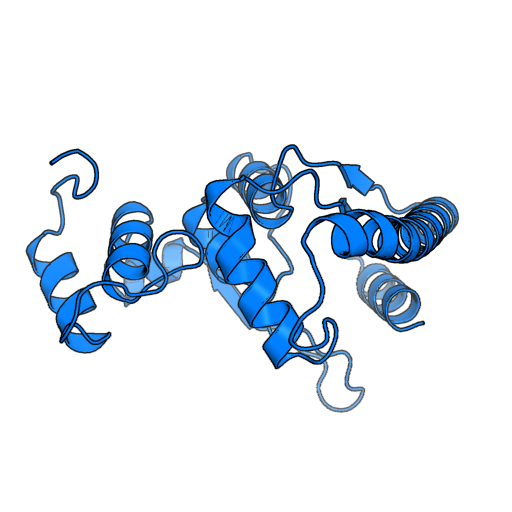LE A 1 184 ? -20.804 6.653 3.064 1.00 61.00 184 ILE A CA 1
ATOM 1403 C C . ILE A 1 184 ? -22.101 7.064 2.339 1.00 61.00 184 ILE A C 1
ATOM 1405 O O . ILE A 1 184 ? -22.061 7.904 1.445 1.00 61.00 184 ILE A O 1
ATOM 1409 N N . GLN A 1 185 ? -23.260 6.518 2.723 1.00 53.84 185 GLN A N 1
ATOM 1410 C CA . GLN A 1 185 ? -24.552 6.785 2.065 1.00 53.84 185 GLN A CA 1
ATOM 1411 C C . GLN A 1 185 ? -25.400 7.912 2.695 1.00 53.84 185 GLN A C 1
ATOM 1413 O O . GLN A 1 185 ? -26.562 8.071 2.317 1.00 53.84 185 GLN A O 1
ATOM 1418 N N . ARG A 1 186 ? -24.869 8.690 3.645 1.00 42.50 186 ARG A N 1
ATOM 1419 C CA . ARG A 1 186 ? -25.580 9.810 4.295 1.00 42.50 186 ARG A CA 1
ATOM 1420 C C . ARG A 1 186 ? -24.911 11.143 4.016 1.00 42.50 186 ARG A C 1
ATOM 1422 O O . ARG A 1 186 ? -25.673 12.121 3.858 1.00 42.50 186 ARG A O 1
#

Sequence (186 aa):
RNLFFRVSHLTQLGVKLVFVIEGEAPELKWEEMWRRQQARGIVKPGTTFRHVKRKRSQFSSCLKECCELLDLLGIPHITGHGEAEAMCASLNAAGLVDGCLTDDGDAFLYGAQTVYRNFTMNSKDPHVESYCMSDIQTELGINRQSLVGLSLLLGCDYVPGGVAGVGVANAVKLLKSLAGMDVIQR

pLDDT: mean 83.85, std 14.69, range [42.5, 98.25]

Foldseek 3Di:
DVLVVVVVVCVVVVHADEAEDADDADPLLVVVVVVVCVVVVVDPPPDDPVVVVVVVVVVVVVVVVVVVVCVVVVHHYDYDPHGSLLVQLVCQQVVVDVFAEDQDPCNLLSHTQKYWHPQDPPPVDGDIDIDGQVCCCVVLVAHSQLVVQLCQQCDDSNGRVHNPPDDNVNSSVVSVVCRPPRPPPD

Radius of gyration: 18.61 Å; chains: 1; bounding box: 47×47×39 Å

InterPro domains:
  IPR006084 XPG/Rad2 endonuclease [PR00853] (17-36)
  IPR006084 XPG/Rad2 endonuclease [PR00853] (70-87)
  IPR006084 XPG/Rad2 endonuclease [PR00853] (91-111)
  IPR006084 XPG/Rad2 endonuclease [PR00853] (147-162)
  IPR006084 XPG/Rad2 endonuclease [PTHR11081] (1-181)
  IPR006086 XPG-I domain [PF00867] (74-157)
  IPR006086 XPG-I domain [SM00484] (71-142)
  IPR008918 Helix-hairpin-helix motif, class 2 [SM00279] (144-178)
  IPR029060 PIN-like domain superfamily [SSF88723] (2-157)

Secondary structure (DSSP, 8-state):
-HHHHHHHHHHHTTPPP-EEE-----GGGHHHHHHHHHHTTSS-TT--HHHHHHHHHHHHHHHHHHHHHHHHTT--EEE-SS-HHHHHHHHHHTTSSS-EE-S-THHHHHT-SEEEEEEE--TT--EEEEEEHHHIIIII---HHHHHHHHHHH-BTTBTT-STT--HHHHHHHHHHTTTS-SS--